Protein AF-H0TLF8-F1 (afdb_monomer_lite)

Foldseek 3Di:
DWDPWKAFAAPNAFTQQAQVNLVVLLLLLCLADVQQLGCVNPDPDDGDGRDHDPVSLNSLLSNCVRHPVVPNRSMDGTPDPSVVVSVVRSVLSVVLVVLVVVVVVVVVVVVVVVVVVVVVVVVPDDDDDDDDDDDDDFDDDDDDDDPPPPDDFFCLQVDFLAQTPQNAWGKHQAAADDADPVGDQFRIWRAHPRNQFIKTWHFQQQPVVRDGATFIAGDHDCCPRQPGHHSHGDDPLSVVLSVVSNCCNPVVSSVVVSLVSVLVVCLVVDPNNVLSVLLQVLLQVQLSVQLNVLLVVQLNVQCVRDGRSRSNSRSVVRSVVRSNVRSVVRSVVSNVVVVVVVPDDDDPDPPDPDD

Sequence (355 aa):
MGIVSSVGRRHGRNSQNRVSDQRTVQELLNKIPARLGGAEGALNERMIEGICSDKLYLAILTFQKKTLPQVADGHVDPGSRTFTEMERLANMHDLVVGAAKAVSDAMAEADRRQAVIDHAVDQMEGNVPGSNPWDVDGSDAPLSGIVPYMAGPGVASVARIPIPGTNGLALELSPRGWVPPTGSTSTIFIQDVTGKKHLRLDYGYNTKSKTIDYHWNRGGAAKNVWGIQDHTTVGRGGKILYRAGKYLRWGGRVLLVVGVALDIWSIVQSSKPLRRTTQVVFGWAGAWAGCEGGGAVVGGIGTFIEPGGGTAVGGFVGCIGGGIGGYLFGSKVGGVVYDWAEDTFFTPLPAADQP

Radius of gyration: 28.32 Å; chains: 1; bounding box: 70×45×88 Å

pLDDT: mean 71.21, std 19.5, range [28.55, 98.31]

Secondary structure (DSSP, 8-state):
---SS-EEEETTEE----HHHHHHHHHHHHHS-GGGT--TT------BTTB--HHHHHHHHHHHHHH-GGG-SSEE-TT-HHHHHHHHHHHHHHHHHHHHHHHHHHHHHHHHHHHHHHHHHHTT------------------------TTS-S-GGGT--EEPTTSSS-EEESS--S---TT-----EEEE-TTSSEEEEEEEEE-TTTSSEEEEEEEEET-TTTSSPPTTEEP-HHHHHHHHHHHHHHHHHHHHHHHHHHHHHHHHHT-SSHHHHHHHHHHHHHHHHHHHHHHHHHHHHHHHTTSTTHHHHHHHHHHHHHHHHHHHHHHHHHHHHHHHHHHHS--PPPPPPPP-

Structure (mmCIF, N/CA/C/O backbone):
data_AF-H0TLF8-F1
#
_entry.id   AF-H0TLF8-F1
#
loop_
_atom_site.group_PDB
_atom_site.id
_atom_site.type_symbol
_atom_site.label_atom_id
_atom_site.label_alt_id
_atom_site.label_comp_id
_atom_site.label_asym_id
_atom_site.label_entity_id
_atom_site.label_seq_id
_atom_site.pdbx_PDB_ins_code
_atom_site.Cartn_x
_atom_site.Cartn_y
_atom_site.Cartn_z
_atom_site.occupancy
_atom_site.B_iso_or_equiv
_atom_site.auth_seq_id
_atom_site.auth_comp_id
_atom_site.auth_asym_id
_atom_site.auth_atom_id
_atom_site.pdbx_PDB_model_num
ATOM 1 N N . MET A 1 1 ? 19.020 13.506 -10.199 1.00 69.06 1 MET A N 1
ATOM 2 C CA . MET A 1 1 ? 20.492 13.716 -10.239 1.00 69.06 1 MET A CA 1
ATOM 3 C C . MET A 1 1 ? 20.853 13.585 -11.701 1.00 69.06 1 MET A C 1
ATOM 5 O O . MET A 1 1 ? 20.560 12.533 -12.236 1.00 69.06 1 MET A O 1
ATOM 9 N N . GLY A 1 2 ? 21.380 14.609 -12.372 1.00 90.56 2 GLY A N 1
ATOM 10 C CA . GLY A 1 2 ? 21.591 14.537 -13.825 1.00 90.56 2 GLY A CA 1
ATOM 11 C C . GLY A 1 2 ? 22.949 13.948 -14.208 1.00 90.56 2 GLY A C 1
ATOM 12 O O . GLY A 1 2 ? 23.943 14.255 -13.553 1.00 90.56 2 GLY A O 1
ATOM 13 N N . ILE A 1 3 ? 22.993 13.175 -15.296 1.00 96.81 3 ILE A N 1
ATOM 14 C CA . ILE A 1 3 ? 24.238 12.922 -16.037 1.00 96.81 3 ILE A CA 1
ATOM 15 C C . ILE A 1 3 ? 24.575 14.125 -16.925 1.00 96.81 3 ILE A C 1
ATOM 17 O O . ILE A 1 3 ? 23.670 14.759 -17.469 1.00 96.81 3 ILE A O 1
ATOM 21 N N . VAL A 1 4 ? 25.863 14.445 -17.079 1.00 97.44 4 VAL A N 1
ATOM 22 C CA . VAL A 1 4 ? 26.324 15.582 -17.909 1.00 97.44 4 VAL A CA 1
ATOM 23 C C . VAL A 1 4 ? 26.908 15.161 -19.259 1.00 97.44 4 VAL A C 1
ATOM 25 O O . VAL A 1 4 ? 27.082 15.993 -20.147 1.00 97.44 4 VAL A O 1
ATOM 28 N N . SER A 1 5 ? 27.216 13.879 -19.428 1.00 97.25 5 SER A N 1
ATOM 29 C CA . SER A 1 5 ? 27.689 13.266 -20.667 1.00 97.25 5 SER A CA 1
ATOM 30 C C . SER A 1 5 ? 27.031 11.902 -20.882 1.00 97.25 5 SER A C 1
ATOM 32 O O . SER A 1 5 ? 26.379 11.368 -19.983 1.00 97.25 5 SER A O 1
ATOM 34 N N . SER A 1 6 ? 27.165 11.351 -22.088 1.00 97.69 6 SER A N 1
ATOM 35 C CA . SER A 1 6 ? 26.478 10.111 -22.448 1.00 97.69 6 SER A CA 1
ATOM 36 C C . SER A 1 6 ? 27.190 8.859 -21.917 1.00 97.69 6 SER A C 1
ATOM 38 O O . SER A 1 6 ? 28.426 8.769 -21.890 1.00 97.69 6 SER A O 1
ATOM 40 N N . VAL A 1 7 ? 26.387 7.878 -21.506 1.00 98.12 7 VAL A N 1
ATOM 41 C CA . VAL A 1 7 ? 26.820 6.627 -20.868 1.00 98.12 7 VAL A CA 1
ATOM 42 C C . VAL A 1 7 ? 26.437 5.433 -21.737 1.00 98.12 7 VAL A C 1
ATOM 44 O O . VAL A 1 7 ? 25.361 5.408 -22.327 1.00 98.12 7 VAL A O 1
ATOM 47 N N . GLY A 1 8 ? 27.300 4.420 -21.796 1.00 97.69 8 GLY A N 1
ATOM 48 C CA . GLY A 1 8 ? 27.062 3.186 -22.541 1.00 97.69 8 GLY A CA 1
ATOM 49 C C . GLY A 1 8 ? 27.968 3.042 -23.760 1.00 97.69 8 GLY A C 1
ATOM 50 O O . GLY A 1 8 ? 29.119 3.500 -23.777 1.00 97.69 8 GLY A O 1
ATOM 51 N N . ARG A 1 9 ? 27.451 2.369 -24.790 1.00 98.06 9 ARG A N 1
ATOM 52 C CA . ARG A 1 9 ? 28.136 2.186 -26.074 1.00 98.06 9 ARG A CA 1
ATOM 53 C C . ARG A 1 9 ? 27.142 2.340 -27.211 1.00 98.06 9 ARG A C 1
ATOM 55 O O . ARG A 1 9 ? 26.035 1.828 -27.125 1.00 98.06 9 ARG A O 1
ATOM 62 N N . ARG A 1 10 ? 27.558 2.978 -28.303 1.00 93.31 10 ARG A N 1
ATOM 63 C CA . ARG A 1 10 ? 26.732 3.164 -29.501 1.00 93.31 10 ARG A CA 1
ATOM 64 C C . ARG A 1 10 ? 27.472 2.608 -30.713 1.00 93.31 10 ARG A C 1
ATOM 66 O O . ARG A 1 10 ? 28.633 2.945 -30.938 1.00 93.31 10 ARG A O 1
ATOM 73 N N . HIS A 1 11 ? 26.834 1.701 -31.455 1.00 92.44 11 HIS A N 1
ATOM 74 C CA . HIS A 1 11 ? 27.445 0.970 -32.582 1.00 92.44 11 HIS A CA 1
ATOM 75 C C . HIS A 1 11 ? 28.814 0.335 -32.241 1.00 92.44 11 HIS A C 1
ATOM 77 O O . HIS A 1 11 ? 29.769 0.420 -33.011 1.00 92.44 11 HIS A O 1
ATOM 83 N N . GLY A 1 12 ? 28.931 -0.258 -31.046 1.00 90.56 12 GLY A N 1
ATOM 84 C CA . GLY A 1 12 ? 30.159 -0.906 -30.566 1.00 90.56 12 GLY A CA 1
ATOM 85 C C .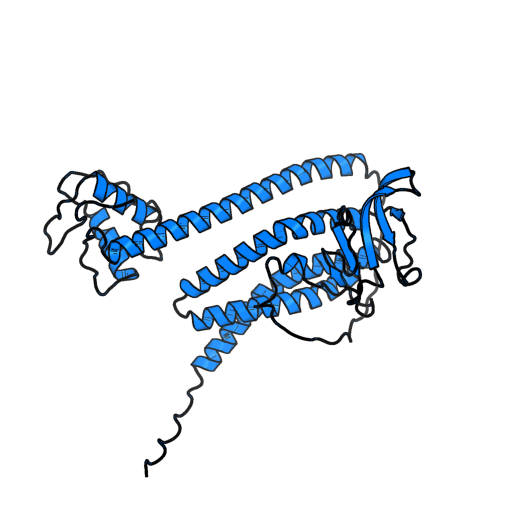 GLY A 1 12 ? 31.272 0.039 -30.089 1.00 90.56 12 GLY A C 1
ATOM 86 O O . GLY A 1 12 ? 32.298 -0.441 -29.615 1.00 90.56 12 GLY A O 1
ATOM 87 N N . ARG A 1 13 ? 31.090 1.364 -30.160 1.00 95.81 13 ARG A N 1
ATOM 88 C CA . ARG A 1 13 ? 32.051 2.356 -29.648 1.00 95.81 13 ARG A CA 1
ATOM 89 C C . ARG A 1 13 ? 31.627 2.854 -28.269 1.00 95.81 13 ARG A C 1
ATOM 91 O O . ARG A 1 13 ? 30.444 3.103 -28.046 1.00 95.81 13 ARG A O 1
ATOM 98 N N . ASN A 1 14 ? 32.584 3.021 -27.355 1.00 96.69 14 ASN A N 1
ATOM 99 C CA . ASN A 1 14 ? 32.325 3.654 -26.061 1.00 96.69 14 ASN A CA 1
ATOM 100 C C . ASN A 1 14 ? 31.899 5.120 -26.247 1.00 96.69 14 ASN A C 1
ATOM 102 O O . ASN A 1 14 ? 32.481 5.856 -27.043 1.00 96.69 14 ASN A O 1
ATOM 106 N N . SER A 1 15 ? 30.887 5.522 -25.483 1.00 96.25 15 SER A N 1
ATOM 107 C CA . SER A 1 15 ? 30.478 6.913 -25.252 1.00 96.25 15 SER A CA 1
ATOM 108 C C . SER A 1 15 ? 31.471 7.662 -24.345 1.00 96.25 15 SER A C 1
ATOM 110 O O . SER A 1 15 ? 32.482 7.079 -23.949 1.00 96.25 15 SER A O 1
ATOM 112 N N . GLN A 1 16 ? 31.212 8.933 -23.984 1.00 97.69 16 GLN A N 1
ATOM 113 C CA . GLN A 1 16 ? 32.145 9.685 -23.121 1.00 97.69 16 GLN A CA 1
ATOM 114 C C . GLN A 1 16 ? 32.358 9.013 -21.760 1.00 97.69 16 GLN A C 1
ATOM 116 O O . GLN A 1 16 ? 33.473 9.052 -21.252 1.00 97.69 16 GLN A O 1
ATOM 121 N N . ASN A 1 17 ? 31.328 8.359 -21.202 1.00 97.69 17 ASN A N 1
ATOM 122 C CA . ASN A 1 17 ? 31.464 7.454 -20.058 1.00 97.69 17 ASN A CA 1
ATOM 123 C C . ASN A 1 17 ? 32.244 8.063 -18.876 1.00 97.69 17 ASN A C 1
ATOM 125 O O . ASN A 1 17 ? 33.134 7.422 -18.309 1.00 97.69 17 ASN A O 1
ATOM 129 N N . ARG A 1 18 ? 31.896 9.293 -18.481 1.00 98.06 18 ARG A N 1
ATOM 130 C CA . ARG A 1 18 ? 32.442 9.902 -17.261 1.00 98.06 18 ARG A CA 1
ATOM 131 C C . ARG A 1 18 ? 32.119 9.041 -16.047 1.00 98.06 18 ARG A C 1
ATOM 133 O O . ARG A 1 18 ? 30.982 8.593 -15.900 1.00 98.06 18 ARG A O 1
ATOM 140 N N . VAL A 1 19 ? 33.079 8.842 -15.145 1.00 98.19 19 VAL A N 1
ATOM 141 C CA . VAL A 1 19 ? 32.909 7.996 -13.946 1.00 98.19 19 VAL A CA 1
ATOM 142 C C . VAL A 1 19 ? 31.713 8.429 -13.084 1.00 98.19 19 VAL A C 1
ATOM 144 O O . VAL A 1 19 ? 31.021 7.570 -12.535 1.00 98.19 19 VAL A O 1
ATOM 147 N N . SER A 1 20 ? 31.436 9.735 -12.986 1.00 97.50 20 SER A N 1
ATOM 148 C CA . SER A 1 20 ? 30.254 10.265 -12.288 1.00 97.50 20 SER A CA 1
ATOM 149 C C . SER A 1 20 ? 28.947 9.837 -12.951 1.00 97.50 20 SER A C 1
ATOM 151 O O . SER A 1 20 ? 28.039 9.366 -12.272 1.00 97.50 20 SER A O 1
ATOM 153 N N . ASP A 1 21 ? 28.877 9.947 -14.277 1.00 98.19 21 ASP A N 1
ATOM 154 C CA . ASP A 1 21 ? 27.661 9.692 -15.043 1.00 98.19 21 ASP A CA 1
ATOM 155 C C . ASP A 1 21 ? 27.365 8.187 -15.105 1.00 98.19 21 ASP A C 1
ATOM 157 O O . ASP A 1 21 ? 26.232 7.758 -14.879 1.00 98.19 21 ASP A O 1
ATOM 161 N N . GLN A 1 22 ? 28.405 7.366 -15.311 1.00 98.31 22 GLN A N 1
ATOM 162 C CA . GLN A 1 22 ? 28.303 5.906 -15.229 1.00 98.31 22 GLN A CA 1
ATOM 163 C C . GLN A 1 22 ? 27.783 5.453 -13.859 1.00 98.31 22 GLN A C 1
ATOM 165 O O . GLN A 1 22 ? 26.926 4.572 -13.785 1.00 98.31 22 GLN A O 1
ATOM 170 N N . ARG A 1 23 ? 28.269 6.070 -12.769 1.00 97.69 23 ARG A N 1
ATOM 171 C CA . ARG A 1 23 ? 27.793 5.786 -11.410 1.00 97.69 23 ARG A CA 1
ATOM 172 C C . ARG A 1 23 ? 26.316 6.136 -11.248 1.00 97.69 23 ARG A C 1
ATOM 174 O O . ARG A 1 23 ? 25.572 5.290 -10.766 1.00 97.69 23 ARG A O 1
ATOM 181 N N . THR A 1 24 ? 25.876 7.311 -11.701 1.00 97.69 24 THR A N 1
ATOM 182 C CA . THR A 1 24 ? 24.457 7.706 -11.646 1.00 97.69 24 THR A CA 1
ATOM 183 C C . THR A 1 24 ? 23.560 6.718 -12.398 1.00 97.69 24 THR A C 1
ATOM 185 O O . THR A 1 24 ? 22.540 6.293 -11.859 1.00 97.69 24 THR A O 1
ATOM 188 N N . VAL A 1 25 ? 23.947 6.280 -13.602 1.00 97.88 25 VAL A N 1
ATOM 189 C CA . VAL A 1 25 ? 23.178 5.276 -14.364 1.00 97.88 25 VAL A CA 1
ATOM 190 C C . VAL A 1 25 ? 23.174 3.911 -13.662 1.00 97.88 25 VAL A C 1
ATOM 192 O O . VAL A 1 25 ? 22.123 3.277 -13.590 1.00 97.88 25 VAL A O 1
ATOM 195 N N . GLN A 1 26 ? 24.300 3.472 -13.086 1.00 98.06 26 GLN A N 1
ATOM 196 C CA . GLN A 1 26 ? 24.356 2.232 -12.301 1.00 98.06 26 GLN A CA 1
ATOM 197 C C . GLN A 1 26 ? 23.463 2.293 -11.052 1.00 98.06 26 GLN A C 1
ATOM 199 O O . GLN A 1 26 ? 22.757 1.331 -10.762 1.00 98.06 26 GLN A O 1
ATOM 204 N N . GLU A 1 27 ? 23.473 3.406 -10.318 1.00 96.94 27 GLU A N 1
ATOM 205 C CA . GLU A 1 27 ? 22.645 3.606 -9.123 1.00 96.94 27 GLU A CA 1
ATOM 206 C C . GLU A 1 27 ? 21.149 3.602 -9.462 1.00 96.94 27 GLU A C 1
ATOM 208 O O . GLU A 1 27 ? 20.372 2.933 -8.779 1.00 96.94 27 GLU A O 1
ATOM 213 N N . LEU A 1 28 ? 20.745 4.274 -10.547 1.00 97.19 28 LEU A N 1
ATOM 214 C CA . LEU A 1 28 ? 19.367 4.230 -11.046 1.00 97.19 28 LEU A CA 1
ATOM 215 C C . LEU A 1 28 ? 18.961 2.807 -11.451 1.00 97.19 28 LEU A C 1
ATOM 217 O O . LEU A 1 28 ? 17.933 2.316 -10.991 1.00 97.19 28 LEU A O 1
ATOM 221 N N . LEU A 1 29 ? 19.780 2.112 -12.248 1.00 97.62 29 LEU A N 1
ATOM 222 C CA . LEU A 1 29 ? 19.515 0.727 -12.651 1.00 97.62 29 LEU A CA 1
ATOM 223 C C . LEU A 1 29 ? 19.417 -0.217 -11.447 1.00 97.62 29 LEU A C 1
ATOM 225 O O . LEU A 1 29 ? 18.522 -1.058 -11.417 1.00 97.62 29 LEU A O 1
ATOM 229 N N . ASN A 1 30 ? 20.277 -0.066 -10.439 1.00 97.38 30 ASN A N 1
ATOM 230 C CA . ASN A 1 30 ? 20.245 -0.887 -9.228 1.00 97.38 30 ASN A CA 1
ATOM 231 C C . ASN A 1 30 ? 18.986 -0.670 -8.375 1.00 97.38 30 ASN A C 1
ATOM 233 O O . ASN A 1 30 ? 18.561 -1.611 -7.710 1.00 97.38 30 ASN A O 1
ATOM 237 N N . LYS A 1 31 ? 18.370 0.519 -8.406 1.00 94.00 31 LYS A N 1
ATOM 238 C CA . LYS A 1 31 ? 17.071 0.779 -7.757 1.00 94.00 31 LYS A CA 1
ATOM 239 C C . LYS A 1 31 ? 15.883 0.183 -8.514 1.00 94.00 31 LYS A C 1
ATOM 241 O O . LYS A 1 31 ? 14.811 0.025 -7.943 1.00 94.00 31 LYS A O 1
ATOM 246 N N . ILE A 1 32 ? 16.033 -0.113 -9.803 1.00 91.06 32 ILE A N 1
ATOM 247 C CA . ILE A 1 32 ? 14.938 -0.621 -10.632 1.00 91.06 32 ILE A CA 1
ATOM 248 C C . ILE A 1 32 ? 14.908 -2.160 -10.528 1.00 91.06 32 ILE A C 1
ATOM 250 O O . ILE A 1 32 ? 15.937 -2.802 -10.754 1.00 91.06 32 ILE A O 1
ATOM 254 N N . PRO A 1 33 ? 13.748 -2.781 -10.226 1.00 87.44 33 PRO A N 1
ATOM 255 C CA . PRO A 1 33 ? 13.620 -4.238 -10.190 1.00 87.44 33 PRO A CA 1
ATOM 256 C C . PRO A 1 33 ? 13.941 -4.903 -11.535 1.00 87.44 33 PRO A C 1
ATOM 258 O O . PRO A 1 33 ? 13.570 -4.390 -12.598 1.00 87.44 33 PRO A O 1
ATOM 261 N N . ALA A 1 34 ? 14.522 -6.102 -11.504 1.00 91.88 34 ALA A N 1
ATOM 262 C CA . ALA A 1 34 ? 14.931 -6.853 -12.692 1.00 91.88 34 ALA A CA 1
ATOM 263 C C . ALA A 1 34 ? 13.753 -7.150 -13.639 1.00 91.88 34 ALA A C 1
ATOM 265 O O . ALA A 1 34 ? 13.890 -7.116 -14.863 1.00 91.88 34 ALA A O 1
ATOM 266 N N . ARG A 1 35 ? 12.541 -7.333 -13.093 1.00 83.31 35 ARG A N 1
ATOM 267 C CA . ARG A 1 35 ? 11.305 -7.508 -13.885 1.00 83.31 35 ARG A CA 1
ATOM 268 C C . ARG A 1 35 ? 10.934 -6.299 -14.760 1.00 83.31 35 ARG A C 1
ATOM 270 O O . ARG A 1 35 ? 10.203 -6.471 -15.735 1.00 83.31 35 ARG A O 1
ATOM 277 N N . LEU A 1 36 ? 11.440 -5.106 -14.434 1.00 86.06 36 LEU A N 1
ATOM 278 C CA . LEU A 1 36 ? 11.311 -3.871 -15.221 1.00 86.06 36 LEU A CA 1
ATOM 279 C C . LEU A 1 36 ? 12.576 -3.575 -16.052 1.00 86.06 36 LEU A C 1
ATOM 281 O O . LEU A 1 36 ? 12.715 -2.486 -16.596 1.00 86.06 36 LEU A O 1
ATOM 285 N N . GLY A 1 37 ? 13.495 -4.540 -16.160 1.00 93.44 37 GLY A N 1
ATOM 286 C CA . GLY A 1 37 ? 14.751 -4.414 -16.899 1.00 93.44 37 GLY A CA 1
ATOM 287 C C . GLY A 1 37 ? 15.863 -3.692 -16.136 1.00 93.44 37 GLY A C 1
ATOM 288 O O . GLY A 1 37 ? 16.904 -3.414 -16.722 1.00 93.44 37 GLY A O 1
ATOM 289 N N . GLY A 1 38 ? 15.659 -3.385 -14.851 1.00 95.88 38 GLY A N 1
ATOM 290 C CA . GLY A 1 38 ? 16.719 -2.888 -13.977 1.00 95.88 38 GLY A CA 1
ATOM 291 C C . GLY A 1 38 ? 17.682 -3.983 -13.515 1.00 95.88 38 GLY A C 1
ATOM 292 O O . GLY A 1 38 ? 17.650 -5.114 -14.001 1.00 95.88 38 GLY A O 1
ATOM 293 N N . ALA A 1 39 ? 18.541 -3.634 -12.563 1.00 96.88 39 ALA A N 1
ATOM 294 C CA . ALA A 1 39 ? 19.596 -4.497 -12.043 1.00 96.88 39 ALA A CA 1
ATOM 295 C C . ALA A 1 39 ? 19.382 -4.959 -10.593 1.00 96.88 39 ALA A C 1
ATOM 297 O O . ALA A 1 39 ? 20.087 -5.866 -10.165 1.00 96.88 39 ALA A O 1
ATOM 298 N N . GLU A 1 40 ? 18.444 -4.367 -9.842 1.00 92.50 40 GLU A N 1
ATOM 299 C CA . GLU A 1 40 ? 18.053 -4.829 -8.494 1.00 92.50 40 GLU A CA 1
ATOM 300 C C . GLU A 1 40 ? 19.255 -5.059 -7.542 1.00 92.50 40 GLU A C 1
ATOM 302 O O . GLU A 1 40 ? 19.375 -6.076 -6.865 1.00 92.50 40 GLU A O 1
ATOM 307 N N . GLY A 1 41 ? 20.200 -4.111 -7.540 1.00 95.62 41 GLY A N 1
ATOM 308 C CA . GLY A 1 41 ? 21.435 -4.146 -6.746 1.00 95.62 41 GLY A CA 1
ATOM 309 C C . GLY A 1 41 ? 22.593 -4.978 -7.320 1.00 95.62 41 GLY A C 1
ATOM 310 O O . GLY A 1 41 ? 23.688 -4.937 -6.761 1.00 95.62 41 GLY A O 1
ATOM 311 N N . ALA A 1 42 ? 22.402 -5.707 -8.424 1.00 96.75 42 ALA A N 1
ATOM 312 C CA . ALA A 1 42 ? 23.398 -6.646 -8.950 1.00 96.75 42 ALA A CA 1
ATOM 313 C C . ALA A 1 42 ? 24.604 -5.998 -9.667 1.00 96.75 42 ALA A C 1
ATOM 315 O O . ALA A 1 42 ? 25.602 -6.682 -9.904 1.00 96.75 42 ALA A O 1
ATOM 316 N N . LEU A 1 43 ? 24.550 -4.709 -10.032 1.00 97.31 43 LEU A N 1
ATOM 317 C CA . LEU A 1 43 ? 25.688 -4.017 -10.648 1.00 97.31 43 LEU A CA 1
ATOM 318 C C . LEU A 1 43 ? 26.621 -3.434 -9.581 1.00 97.31 43 LEU A C 1
ATOM 320 O O . LEU A 1 43 ? 26.269 -2.490 -8.874 1.00 97.31 43 LEU A O 1
ATOM 324 N N . ASN A 1 44 ? 27.844 -3.952 -9.521 1.00 97.00 44 ASN A N 1
ATOM 325 C CA . ASN A 1 44 ? 28.900 -3.524 -8.602 1.00 97.00 44 ASN A CA 1
ATOM 326 C C . ASN A 1 44 ? 30.230 -3.239 -9.327 1.00 97.00 44 ASN A C 1
ATOM 328 O O . ASN A 1 44 ? 31.308 -3.386 -8.753 1.00 97.00 44 ASN A O 1
ATOM 332 N N . GLU A 1 45 ? 30.160 -2.853 -10.602 1.00 93.69 45 GLU A N 1
ATOM 333 C CA . GLU A 1 45 ? 31.331 -2.765 -11.471 1.00 93.69 45 GLU A CA 1
ATOM 334 C C . GLU A 1 45 ? 32.239 -1.570 -11.159 1.00 93.69 45 GLU A C 1
ATOM 336 O O . GLU A 1 45 ? 31.797 -0.485 -10.765 1.00 93.69 45 GLU A O 1
ATOM 341 N N . ARG A 1 46 ? 33.543 -1.761 -11.393 1.00 96.56 46 ARG A N 1
ATOM 342 C CA . ARG A 1 46 ? 34.529 -0.684 -11.300 1.00 96.56 46 ARG A CA 1
ATOM 343 C C . ARG A 1 46 ? 34.406 0.227 -12.520 1.00 96.56 46 ARG A C 1
ATOM 345 O O . ARG A 1 46 ? 34.770 -0.163 -13.626 1.00 96.56 46 ARG A O 1
ATOM 352 N N . MET A 1 47 ? 33.970 1.463 -12.294 1.00 97.88 47 MET A N 1
ATOM 353 C CA . MET A 1 47 ? 33.922 2.491 -13.337 1.00 97.88 47 MET A CA 1
ATOM 354 C C . MET A 1 47 ? 35.327 2.910 -13.778 1.00 97.88 47 MET A C 1
ATOM 356 O O . MET A 1 47 ? 36.213 3.119 -12.944 1.00 97.88 47 MET A O 1
ATOM 360 N N . ILE A 1 48 ? 35.507 3.068 -15.090 1.00 97.62 48 ILE A N 1
ATOM 361 C CA . ILE A 1 48 ? 36.737 3.550 -15.726 1.00 97.62 48 ILE A CA 1
ATOM 362 C C . ILE A 1 48 ? 36.350 4.674 -16.691 1.00 97.62 48 ILE A C 1
ATOM 364 O O . ILE A 1 48 ? 35.434 4.514 -17.494 1.00 97.62 48 ILE A O 1
ATOM 368 N N . GLU A 1 49 ? 37.032 5.815 -16.606 1.00 97.94 49 GLU A N 1
ATOM 369 C CA . GLU A 1 49 ? 36.767 6.981 -17.457 1.00 97.94 49 GLU A CA 1
ATOM 370 C C . GLU A 1 49 ? 36.883 6.610 -18.947 1.00 97.94 49 GLU A C 1
ATOM 372 O O . GLU A 1 49 ? 37.851 5.968 -19.358 1.00 97.94 49 GLU A O 1
ATOM 377 N N . GLY A 1 50 ? 35.886 6.976 -19.759 1.00 97.50 50 GLY A N 1
ATOM 378 C CA . GLY A 1 50 ? 35.868 6.678 -21.198 1.00 97.50 50 GLY A CA 1
ATOM 379 C C . GLY A 1 50 ? 35.519 5.230 -21.577 1.00 97.50 50 GLY A C 1
ATOM 380 O O . GLY A 1 50 ? 35.405 4.930 -22.766 1.00 97.50 50 GLY A O 1
ATOM 381 N N . ILE A 1 51 ? 35.313 4.326 -20.612 1.00 97.81 51 ILE A N 1
ATOM 382 C CA . ILE A 1 51 ? 35.030 2.904 -20.863 1.00 97.81 51 ILE A CA 1
ATOM 383 C C . ILE A 1 51 ? 33.779 2.478 -20.090 1.00 97.81 51 ILE A C 1
ATOM 385 O O . ILE A 1 51 ? 33.780 2.461 -18.862 1.00 97.81 51 ILE A O 1
ATOM 389 N N . CYS A 1 52 ? 32.728 2.068 -20.807 1.00 98.00 52 CYS A N 1
ATOM 390 C CA . CYS A 1 52 ? 31.584 1.391 -20.197 1.00 98.00 52 CYS A CA 1
ATOM 391 C C . CYS A 1 52 ? 31.901 -0.101 -20.019 1.00 98.00 52 CYS A C 1
ATOM 393 O O . CYS A 1 52 ? 32.365 -0.741 -20.970 1.00 98.00 52 CYS A O 1
ATOM 395 N N . SER A 1 53 ? 31.639 -0.675 -18.841 1.00 97.88 53 SER A N 1
ATOM 396 C CA . SER A 1 53 ? 31.788 -2.121 -18.611 1.00 97.88 53 SER A CA 1
ATOM 397 C C . SER A 1 53 ? 30.725 -2.928 -19.373 1.00 97.88 53 SER A C 1
ATOM 399 O O . SER A 1 53 ? 29.621 -2.441 -19.625 1.00 97.88 53 SER A O 1
ATOM 401 N N . ASP A 1 54 ? 31.030 -4.182 -19.730 1.00 97.81 54 ASP A N 1
ATOM 402 C CA . ASP A 1 54 ? 30.086 -5.033 -20.474 1.00 97.81 54 ASP A CA 1
ATOM 403 C C . ASP A 1 54 ? 28.772 -5.243 -19.712 1.00 97.81 54 ASP A C 1
ATOM 405 O O . ASP A 1 54 ? 27.698 -5.188 -20.306 1.00 97.81 54 ASP A O 1
ATOM 409 N N . LYS A 1 55 ? 28.838 -5.422 -18.388 1.00 97.88 55 LYS A N 1
ATOM 410 C CA . LYS A 1 55 ? 27.651 -5.577 -17.535 1.00 97.88 55 LYS A CA 1
ATOM 411 C C . LYS A 1 55 ? 26.800 -4.308 -17.473 1.00 97.88 55 LYS A C 1
ATOM 413 O O . LYS A 1 55 ? 25.582 -4.421 -17.575 1.00 97.88 55 LYS A O 1
ATOM 418 N N . LEU A 1 56 ? 27.402 -3.119 -17.346 1.00 97.94 56 LEU A N 1
ATOM 419 C CA . LEU A 1 56 ? 26.642 -1.862 -17.348 1.00 97.94 56 LEU A CA 1
ATOM 420 C C . LEU A 1 56 ? 25.968 -1.639 -18.710 1.00 97.94 56 LEU A C 1
ATOM 422 O O . LEU A 1 56 ? 24.778 -1.339 -18.764 1.00 97.94 56 LEU A O 1
ATOM 426 N N . TYR A 1 57 ? 26.689 -1.881 -19.808 1.00 98.31 57 TYR A N 1
ATOM 427 C CA . TYR A 1 57 ? 26.144 -1.831 -21.168 1.00 98.31 57 TYR A CA 1
ATOM 428 C C . TYR A 1 57 ? 24.982 -2.819 -21.379 1.00 98.31 57 TYR A C 1
ATOM 430 O O . TYR A 1 57 ? 23.924 -2.442 -21.888 1.00 98.31 57 TYR A O 1
ATOM 438 N N . LEU A 1 58 ? 25.138 -4.076 -20.949 1.00 97.62 58 LEU A N 1
ATOM 439 C CA . LEU A 1 58 ? 24.084 -5.090 -21.043 1.00 97.62 58 LEU A CA 1
ATOM 440 C C . LEU A 1 58 ? 22.874 -4.7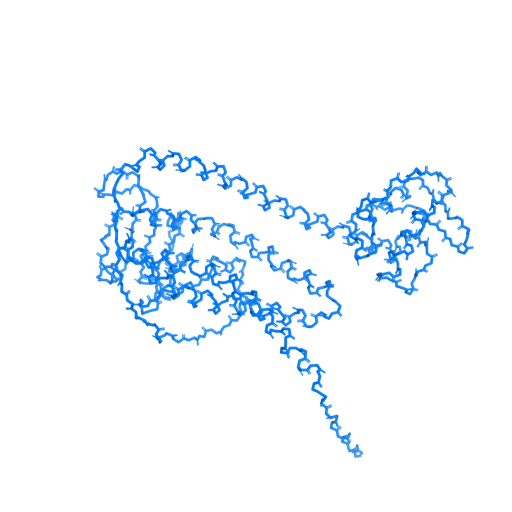61 -20.159 1.00 97.62 58 LEU A C 1
ATOM 442 O O . LEU A 1 58 ? 21.746 -5.033 -20.570 1.00 97.62 58 LEU A O 1
ATOM 446 N N . ALA A 1 59 ? 23.071 -4.144 -18.992 1.00 98.06 59 ALA A N 1
ATOM 447 C CA . ALA A 1 59 ? 21.974 -3.688 -18.143 1.00 98.06 59 ALA A CA 1
ATOM 448 C C . ALA A 1 59 ? 21.205 -2.515 -18.776 1.00 98.06 59 ALA A C 1
ATOM 450 O O . ALA A 1 59 ? 19.977 -2.552 -18.806 1.00 98.06 59 ALA A O 1
ATOM 451 N N . ILE A 1 60 ? 21.898 -1.536 -19.375 1.00 98.31 60 ILE A N 1
ATOM 452 C CA . ILE A 1 60 ? 21.267 -0.453 -20.154 1.00 98.31 60 ILE A CA 1
ATOM 453 C C . ILE A 1 60 ? 20.434 -1.034 -21.307 1.00 98.31 60 ILE A C 1
ATOM 455 O O . ILE A 1 60 ? 19.259 -0.694 -21.445 1.00 98.31 60 ILE A O 1
ATOM 459 N N . LEU A 1 61 ? 20.999 -1.959 -22.093 1.00 97.81 61 LEU A N 1
ATOM 460 C CA . LEU A 1 61 ? 20.270 -2.645 -23.168 1.00 97.81 61 LEU A CA 1
ATOM 461 C C . LEU A 1 61 ? 19.060 -3.431 -22.652 1.00 97.81 61 LEU A C 1
ATOM 463 O O . LEU A 1 61 ? 18.008 -3.421 -23.287 1.00 97.81 61 LEU A O 1
ATOM 467 N N . THR A 1 62 ? 19.205 -4.139 -21.531 1.00 97.81 62 THR A N 1
ATOM 468 C CA . THR A 1 62 ? 18.123 -4.935 -20.932 1.00 97.81 62 THR A CA 1
ATOM 469 C C . THR A 1 62 ? 16.983 -4.034 -20.472 1.00 97.81 62 THR A C 1
ATOM 471 O O . THR A 1 62 ? 15.825 -4.315 -20.785 1.00 97.81 62 THR A O 1
ATOM 474 N N . PHE A 1 63 ? 17.311 -2.911 -19.830 1.00 98.12 63 PHE A N 1
ATOM 475 C CA . PHE A 1 63 ? 16.357 -1.874 -19.465 1.00 98.12 63 PHE A CA 1
ATOM 476 C C . PHE A 1 63 ? 15.619 -1.334 -20.689 1.00 98.12 63 PHE A C 1
ATOM 478 O O . PHE A 1 63 ? 14.398 -1.461 -20.768 1.00 98.12 63 PHE A O 1
ATOM 485 N N . GLN A 1 64 ? 16.344 -0.804 -21.680 1.00 97.81 64 GLN A N 1
ATOM 486 C CA . GLN A 1 64 ? 15.732 -0.219 -22.874 1.00 97.81 64 GLN A CA 1
ATOM 487 C C . GLN A 1 64 ? 14.861 -1.230 -23.627 1.00 97.81 64 GLN A C 1
ATOM 489 O O . GLN A 1 64 ? 13.732 -0.910 -23.975 1.00 97.81 64 GLN A O 1
ATOM 494 N N . LYS A 1 65 ? 15.318 -2.474 -23.834 1.00 97.38 65 LYS A N 1
ATOM 495 C CA . LYS A 1 65 ? 14.503 -3.520 -24.484 1.00 97.38 65 LYS A CA 1
ATOM 496 C C . LYS A 1 65 ? 13.209 -3.821 -23.725 1.00 97.38 65 LYS A C 1
ATOM 498 O O . LYS A 1 65 ? 12.237 -4.243 -24.345 1.00 97.38 65 LYS A O 1
ATOM 503 N N . LYS A 1 66 ? 13.196 -3.634 -22.401 1.00 96.31 66 LYS A N 1
ATOM 504 C CA . LYS A 1 66 ? 12.048 -3.923 -21.538 1.00 96.31 66 LYS A CA 1
ATOM 505 C C . LYS A 1 66 ? 11.062 -2.758 -21.424 1.00 96.31 66 LYS A C 1
ATOM 507 O O . LYS A 1 66 ? 9.864 -3.018 -21.353 1.00 96.31 66 LYS A O 1
ATOM 512 N N . THR A 1 67 ? 11.543 -1.514 -21.394 1.00 94.38 67 THR A N 1
ATOM 513 C CA . THR A 1 67 ? 10.725 -0.311 -21.137 1.00 94.38 67 THR A CA 1
ATOM 514 C C . THR A 1 67 ? 10.518 0.573 -22.367 1.00 94.38 67 THR A C 1
ATOM 516 O O . THR A 1 67 ? 9.480 1.218 -22.497 1.00 94.38 67 THR A O 1
ATOM 519 N N . LEU A 1 68 ? 11.492 0.618 -23.277 1.00 96.31 68 LEU A N 1
ATOM 520 C CA . LEU A 1 68 ? 11.580 1.558 -24.397 1.00 96.31 68 LEU A CA 1
ATOM 521 C C . LEU A 1 68 ? 12.197 0.887 -25.650 1.00 96.31 68 LEU A C 1
ATOM 523 O O . LEU A 1 68 ? 13.206 1.374 -26.171 1.00 96.31 68 LEU A O 1
ATOM 527 N N . PRO A 1 69 ? 11.635 -0.233 -26.154 1.00 95.50 69 PRO A N 1
ATOM 528 C CA . PRO A 1 69 ? 12.270 -1.067 -27.182 1.00 95.50 69 PRO A CA 1
ATOM 529 C C . PRO A 1 69 ? 12.622 -0.310 -28.472 1.00 95.50 69 PRO A C 1
ATOM 531 O O . PRO A 1 69 ? 13.600 -0.644 -29.135 1.00 95.50 69 PRO A O 1
ATOM 534 N N . GLN A 1 70 ? 11.880 0.753 -28.795 1.00 95.81 70 GLN A N 1
ATOM 535 C CA . GLN A 1 70 ? 12.115 1.632 -29.944 1.00 95.81 70 GLN A CA 1
ATOM 536 C C . GLN A 1 70 ? 13.411 2.469 -29.878 1.00 95.81 70 GLN A C 1
ATOM 538 O O . GLN A 1 70 ? 13.780 3.083 -30.875 1.00 95.81 70 GLN A O 1
ATOM 543 N N . VAL A 1 71 ? 14.089 2.528 -28.725 1.00 94.88 71 VAL A N 1
ATOM 544 C CA . VAL A 1 71 ? 15.386 3.213 -28.530 1.00 94.88 71 VAL A CA 1
ATOM 545 C C . VAL A 1 71 ? 16.418 2.299 -27.853 1.00 94.88 71 VAL A C 1
ATOM 547 O O . VAL A 1 71 ? 17.291 2.769 -27.136 1.00 94.88 71 VAL A O 1
ATOM 550 N N . ALA A 1 72 ? 16.317 0.980 -28.045 1.00 96.94 72 ALA A N 1
ATOM 551 C CA . ALA A 1 72 ? 17.224 0.005 -27.439 1.00 96.94 72 ALA A CA 1
ATOM 552 C C . ALA A 1 72 ? 18.572 -0.115 -28.176 1.00 96.94 72 ALA A C 1
ATOM 554 O O . ALA A 1 72 ? 18.815 -1.078 -28.904 1.00 96.94 72 ALA A O 1
ATOM 555 N N . ASP A 1 73 ? 19.450 0.865 -27.965 1.00 96.94 73 ASP A N 1
ATOM 556 C CA . ASP A 1 73 ? 20.768 0.991 -28.603 1.00 96.94 73 ASP A CA 1
ATOM 557 C C . ASP A 1 73 ? 21.973 0.775 -27.662 1.00 96.94 73 ASP A C 1
ATOM 559 O O . ASP A 1 73 ? 23.104 0.664 -28.136 1.00 96.94 73 ASP A O 1
ATOM 563 N N . GLY A 1 74 ? 21.736 0.661 -26.351 1.00 97.25 74 GLY A N 1
ATOM 564 C CA . GLY A 1 74 ? 22.750 0.468 -25.312 1.00 97.25 74 GLY A CA 1
ATOM 565 C C . GLY A 1 74 ? 23.406 1.760 -24.825 1.00 97.25 74 GLY A C 1
ATOM 566 O O . GLY A 1 74 ? 24.514 1.727 -24.279 1.00 97.25 74 GLY A O 1
ATOM 567 N N . HIS A 1 75 ? 22.728 2.890 -25.027 1.00 97.31 75 HIS A N 1
ATOM 568 C CA . HIS A 1 75 ? 23.249 4.231 -24.813 1.00 97.31 75 HIS A CA 1
ATOM 569 C C . HIS A 1 75 ? 22.246 5.136 -24.073 1.00 97.31 75 HIS A C 1
ATOM 571 O O . HIS A 1 75 ? 21.032 5.067 -24.267 1.00 97.31 75 HIS A O 1
ATOM 577 N N . VAL A 1 76 ? 22.755 5.994 -23.189 1.00 98.00 76 VAL A N 1
ATOM 578 C CA . VAL A 1 76 ? 21.957 6.902 -22.356 1.00 98.00 76 VAL A CA 1
ATOM 579 C C . VAL A 1 76 ? 22.512 8.316 -22.479 1.00 98.00 76 VAL A C 1
ATOM 581 O O . VAL A 1 76 ? 23.568 8.623 -21.926 1.00 98.00 76 VAL A O 1
ATOM 584 N N . ASP A 1 77 ? 21.788 9.180 -23.189 1.00 98.06 77 ASP A N 1
ATOM 585 C CA . ASP A 1 77 ? 22.098 10.609 -23.292 1.00 98.06 77 ASP A CA 1
ATOM 586 C C . ASP A 1 77 ? 21.479 11.417 -22.130 1.00 98.06 77 ASP A C 1
ATOM 588 O O . ASP A 1 77 ? 20.387 11.069 -21.651 1.00 98.06 77 ASP A O 1
ATOM 592 N N . PRO A 1 78 ? 22.109 12.532 -21.705 1.00 97.94 78 PRO A N 1
ATOM 593 C CA . PRO A 1 78 ? 21.503 13.513 -20.804 1.00 97.94 78 PRO A CA 1
ATOM 594 C C . PRO A 1 78 ? 20.126 13.980 -21.292 1.00 97.94 78 PRO A C 1
ATOM 596 O O . PRO A 1 78 ? 19.963 14.364 -22.448 1.00 97.94 78 PRO A O 1
ATOM 599 N N . GLY A 1 79 ? 19.118 13.938 -20.416 1.00 95.50 79 GLY A N 1
ATOM 600 C CA . GLY A 1 79 ? 17.742 14.338 -20.752 1.00 95.50 79 GLY A CA 1
ATOM 601 C C . GLY A 1 79 ? 17.021 13.430 -21.763 1.00 95.50 79 GLY A C 1
ATOM 602 O O . GLY A 1 79 ? 15.929 13.769 -22.214 1.00 95.50 79 GLY A O 1
ATOM 603 N N . SER A 1 80 ? 17.600 12.283 -22.133 1.00 96.88 80 SER A N 1
ATOM 604 C CA . SER A 1 80 ? 16.951 11.325 -23.033 1.00 96.88 80 SER A CA 1
ATOM 605 C C . SER A 1 80 ? 15.741 10.645 -22.395 1.00 96.88 80 SER A C 1
ATOM 607 O O . SER A 1 80 ? 15.673 10.465 -21.179 1.00 96.88 80 SER A O 1
ATOM 609 N N . ARG A 1 81 ? 14.827 10.143 -23.240 1.00 96.44 81 ARG A N 1
ATOM 610 C CA . ARG A 1 81 ? 13.698 9.296 -22.806 1.00 96.44 81 ARG A CA 1
ATOM 611 C C . ARG A 1 81 ? 14.157 8.122 -21.934 1.00 96.44 81 ARG A C 1
ATOM 613 O O . ARG A 1 81 ? 13.484 7.800 -20.962 1.00 96.44 81 ARG A O 1
ATOM 620 N N . THR A 1 82 ? 15.304 7.522 -22.265 1.00 97.81 82 THR A N 1
ATOM 621 C CA . THR A 1 82 ? 15.931 6.448 -21.484 1.00 97.81 82 THR A CA 1
ATOM 622 C C . THR A 1 82 ? 16.271 6.910 -20.071 1.00 97.81 82 THR A C 1
ATOM 624 O O . THR A 1 82 ? 15.877 6.257 -19.109 1.00 97.81 82 THR A O 1
ATOM 627 N N . PHE A 1 83 ? 16.952 8.052 -19.935 1.00 97.69 83 PHE A N 1
ATOM 628 C CA . PHE A 1 83 ? 17.352 8.587 -18.634 1.00 97.69 83 PHE A CA 1
ATOM 629 C C . PHE A 1 83 ? 16.147 9.013 -17.782 1.00 97.69 83 PHE A C 1
ATOM 631 O O . PHE A 1 83 ? 16.043 8.623 -16.621 1.00 97.69 83 PHE A O 1
ATOM 638 N N . THR A 1 84 ? 15.194 9.743 -18.370 1.00 96.31 84 THR A N 1
ATOM 639 C CA . THR A 1 84 ? 13.971 10.180 -17.676 1.00 96.31 84 THR A CA 1
ATOM 640 C C . THR A 1 84 ? 13.141 8.998 -17.170 1.00 96.31 84 THR A C 1
ATOM 642 O O . THR A 1 84 ? 12.616 9.053 -16.059 1.00 96.31 84 THR A O 1
ATOM 645 N N . GLU A 1 85 ? 13.040 7.910 -17.939 1.00 96.19 85 GLU A N 1
ATOM 646 C CA . GLU A 1 85 ? 12.309 6.713 -17.511 1.00 96.19 85 GLU A CA 1
ATOM 647 C C . GLU A 1 85 ? 13.050 5.944 -16.402 1.00 96.19 85 GLU A C 1
ATOM 649 O O . GLU A 1 85 ? 12.407 5.433 -15.483 1.00 96.19 85 GLU A O 1
ATOM 654 N N . MET A 1 86 ? 14.392 5.923 -16.419 1.00 97.56 86 MET A N 1
ATOM 655 C CA . MET A 1 86 ? 15.188 5.405 -15.298 1.00 97.56 86 MET A CA 1
ATOM 656 C C . MET A 1 86 ? 14.954 6.219 -14.016 1.00 97.56 86 MET A C 1
ATOM 658 O O . MET A 1 86 ? 14.652 5.633 -12.977 1.00 97.56 86 MET A O 1
ATOM 662 N N . GLU A 1 87 ? 15.031 7.555 -14.075 1.00 96.12 87 GLU A N 1
ATOM 663 C CA . GLU A 1 87 ? 14.735 8.420 -12.920 1.00 96.12 87 GLU A CA 1
ATOM 664 C C . GLU A 1 87 ? 13.301 8.207 -12.410 1.00 96.12 87 GLU A C 1
ATOM 666 O O . GLU A 1 87 ? 13.092 8.053 -11.205 1.00 96.12 87 GLU A O 1
ATOM 671 N N . ARG A 1 88 ? 12.309 8.131 -13.308 1.00 91.88 88 ARG A N 1
ATOM 672 C CA . ARG A 1 88 ? 10.901 7.904 -12.946 1.00 91.88 88 ARG A CA 1
ATOM 673 C C . ARG A 1 88 ? 10.707 6.589 -12.188 1.00 91.88 88 ARG A C 1
ATOM 675 O O . ARG A 1 88 ? 10.042 6.575 -11.152 1.00 91.88 88 ARG A O 1
ATOM 682 N N . LEU A 1 89 ? 11.275 5.492 -12.691 1.00 86.19 89 LEU A N 1
ATOM 683 C CA . LEU A 1 89 ? 11.129 4.166 -12.087 1.00 86.19 89 LEU A CA 1
ATOM 684 C C . LEU A 1 89 ? 11.921 4.025 -10.780 1.00 86.19 89 LEU A C 1
ATOM 686 O O . LEU A 1 89 ? 11.396 3.454 -9.824 1.00 86.19 89 LEU A O 1
ATOM 690 N N . ALA A 1 90 ? 13.128 4.591 -10.699 1.00 89.12 90 ALA A N 1
ATOM 691 C CA . ALA A 1 90 ? 13.932 4.599 -9.477 1.00 89.12 90 ALA A CA 1
ATOM 692 C C . ALA A 1 90 ? 13.279 5.433 -8.357 1.00 89.12 90 ALA A C 1
ATOM 694 O O . ALA A 1 90 ? 13.173 4.965 -7.225 1.00 89.12 90 ALA A O 1
ATOM 695 N N . ASN A 1 91 ? 12.759 6.626 -8.670 1.00 82.75 91 ASN A N 1
ATOM 696 C CA . ASN A 1 91 ? 12.041 7.459 -7.698 1.00 82.75 91 ASN A CA 1
ATOM 697 C C . ASN A 1 91 ? 10.754 6.776 -7.202 1.00 82.75 91 ASN A C 1
ATOM 699 O O . ASN A 1 91 ? 10.417 6.854 -6.022 1.00 82.75 91 ASN A O 1
ATOM 703 N N . MET A 1 92 ? 10.039 6.072 -8.087 1.00 67.81 92 MET A N 1
ATOM 704 C CA . MET A 1 92 ? 8.849 5.303 -7.715 1.00 67.81 92 MET A CA 1
ATOM 705 C C . MET A 1 92 ? 9.192 4.120 -6.794 1.00 67.81 92 MET A C 1
ATOM 707 O O . MET A 1 92 ? 8.439 3.840 -5.863 1.00 67.81 92 MET A O 1
ATOM 711 N N . HIS A 1 93 ? 10.335 3.458 -7.005 1.00 72.69 93 HIS A N 1
ATOM 712 C CA . HIS A 1 93 ? 10.839 2.428 -6.095 1.00 72.69 93 HIS A CA 1
ATOM 713 C C . HIS A 1 93 ? 11.157 3.001 -4.705 1.00 72.69 93 HIS A C 1
ATOM 715 O O . HIS A 1 93 ? 10.680 2.463 -3.706 1.00 72.69 93 HIS A O 1
ATOM 721 N N . ASP A 1 94 ? 11.885 4.120 -4.630 1.00 73.75 94 ASP A N 1
ATOM 722 C CA . ASP A 1 94 ? 12.232 4.763 -3.355 1.00 73.75 94 ASP A CA 1
ATOM 723 C C . ASP A 1 94 ? 10.982 5.186 -2.557 1.00 73.75 94 ASP A C 1
ATOM 725 O O . ASP A 1 94 ? 10.935 4.998 -1.339 1.00 73.75 94 ASP A O 1
ATOM 729 N N . LEU A 1 95 ? 9.935 5.681 -3.232 1.00 61.78 95 LEU A N 1
ATOM 730 C CA . LEU A 1 95 ? 8.640 5.988 -2.608 1.00 61.78 95 LEU A CA 1
ATOM 731 C C . LEU A 1 95 ? 7.960 4.739 -2.023 1.00 61.78 95 LEU A C 1
ATOM 733 O O . LEU A 1 95 ? 7.477 4.778 -0.890 1.00 61.78 95 LEU A O 1
ATOM 737 N N . VAL A 1 96 ? 7.934 3.628 -2.768 1.00 54.78 96 VAL A N 1
ATOM 738 C CA . VAL A 1 96 ? 7.325 2.364 -2.314 1.00 54.78 96 VAL A CA 1
ATOM 739 C C . VAL A 1 96 ? 8.106 1.763 -1.142 1.00 54.78 96 VAL A C 1
ATOM 741 O O . VAL A 1 96 ? 7.496 1.364 -0.150 1.00 54.78 96 VAL A O 1
ATOM 744 N N . VAL A 1 97 ? 9.441 1.744 -1.204 1.00 65.44 97 VAL A N 1
ATOM 745 C CA . VAL A 1 97 ? 10.293 1.243 -0.110 1.00 65.44 97 VAL A CA 1
ATOM 746 C C . VAL A 1 97 ? 10.185 2.131 1.130 1.00 65.44 97 VAL A C 1
ATOM 748 O O . VAL A 1 97 ? 10.062 1.610 2.239 1.00 65.44 97 VAL A O 1
ATOM 751 N N . GLY A 1 98 ? 10.157 3.457 0.965 1.00 59.66 98 GLY A N 1
ATOM 752 C CA . GLY A 1 98 ? 9.941 4.400 2.065 1.00 59.66 98 GLY A CA 1
ATOM 753 C C . GLY A 1 98 ? 8.592 4.195 2.760 1.00 59.66 98 GLY A C 1
ATOM 754 O O . GLY A 1 98 ? 8.535 4.124 3.988 1.00 59.66 98 GLY A O 1
ATOM 755 N N . ALA A 1 99 ? 7.516 4.017 1.986 1.00 47.59 99 ALA A N 1
ATOM 756 C CA . ALA A 1 99 ? 6.189 3.716 2.520 1.00 47.59 99 ALA A CA 1
ATOM 757 C C . ALA A 1 99 ? 6.143 2.353 3.237 1.00 47.59 99 ALA A C 1
ATOM 759 O O . ALA A 1 99 ? 5.643 2.268 4.359 1.00 47.59 99 ALA A O 1
ATOM 760 N N . ALA A 1 100 ? 6.709 1.301 2.636 1.00 49.09 100 ALA A N 1
ATOM 761 C CA . ALA A 1 100 ? 6.772 -0.032 3.236 1.00 49.09 100 ALA A CA 1
ATOM 762 C C . ALA A 1 100 ? 7.572 -0.034 4.550 1.00 49.09 100 ALA A C 1
ATOM 764 O O . ALA A 1 100 ? 7.138 -0.631 5.538 1.00 49.09 100 ALA A O 1
ATOM 765 N N . LYS A 1 101 ? 8.700 0.690 4.601 1.00 62.69 101 LYS A N 1
ATOM 766 C CA . LYS A 1 101 ? 9.478 0.873 5.830 1.00 62.69 101 LYS A CA 1
ATOM 767 C C . LYS A 1 101 ? 8.674 1.606 6.905 1.00 62.69 101 LYS A C 1
ATOM 769 O O . LYS A 1 101 ? 8.630 1.126 8.031 1.00 62.69 101 LYS A O 1
ATOM 774 N N . ALA A 1 102 ? 8.003 2.708 6.567 1.00 52.69 102 ALA A N 1
ATOM 775 C CA . ALA A 1 102 ? 7.186 3.452 7.526 1.00 52.69 102 ALA A CA 1
ATOM 776 C C . ALA A 1 102 ? 6.042 2.601 8.116 1.00 52.69 102 ALA A C 1
ATOM 778 O O . ALA A 1 102 ? 5.753 2.705 9.307 1.00 52.69 102 ALA A O 1
ATOM 779 N N . VAL A 1 103 ? 5.427 1.724 7.311 1.00 47.56 103 VAL A N 1
ATOM 780 C CA . VAL A 1 103 ? 4.426 0.753 7.789 1.00 47.56 103 VAL A CA 1
ATOM 781 C C . VAL A 1 103 ? 5.063 -0.287 8.718 1.00 47.56 103 VAL A C 1
ATOM 783 O O . VAL A 1 103 ? 4.539 -0.514 9.805 1.00 47.56 103 VAL A O 1
ATOM 786 N N . SER A 1 104 ? 6.206 -0.869 8.342 1.00 55.91 104 SER A N 1
ATOM 787 C CA . SER A 1 104 ? 6.927 -1.850 9.170 1.00 55.91 104 SER A CA 1
ATOM 788 C C . SER A 1 104 ? 7.369 -1.270 10.522 1.00 55.91 104 SER A C 1
ATOM 790 O O . SER A 1 104 ? 7.125 -1.868 11.570 1.00 55.91 104 SER A O 1
ATOM 792 N N . ASP A 1 105 ? 7.931 -0.057 10.523 1.00 65.38 105 ASP A N 1
ATOM 793 C CA . ASP A 1 105 ? 8.355 0.639 11.741 1.00 65.38 105 ASP A CA 1
ATOM 794 C C . ASP A 1 105 ? 7.150 0.954 12.657 1.00 65.38 105 ASP A C 1
ATOM 796 O O . ASP A 1 105 ? 7.250 0.835 13.881 1.00 65.38 105 ASP A O 1
ATOM 800 N N . ALA A 1 106 ? 5.992 1.303 12.075 1.00 52.00 106 ALA A N 1
ATOM 801 C CA . ALA A 1 106 ? 4.746 1.532 12.808 1.00 52.00 106 ALA A CA 1
ATOM 802 C C . ALA A 1 106 ? 4.133 0.239 13.379 1.00 52.00 106 ALA A C 1
ATOM 804 O O . ALA A 1 106 ? 3.598 0.266 14.488 1.00 52.00 106 ALA A O 1
ATOM 805 N N . MET A 1 107 ? 4.231 -0.887 12.663 1.00 54.22 107 MET A N 1
ATOM 806 C CA . MET A 1 107 ? 3.815 -2.205 13.163 1.00 54.22 107 MET A CA 1
ATOM 807 C C . MET A 1 107 ? 4.700 -2.652 14.330 1.00 54.22 107 MET A C 1
ATOM 809 O O . MET A 1 107 ? 4.182 -2.948 15.401 1.00 54.22 107 MET A O 1
ATOM 813 N N . ALA A 1 108 ? 6.026 -2.568 14.188 1.00 64.94 108 ALA A N 1
ATOM 814 C CA . ALA A 1 108 ? 6.957 -2.913 15.263 1.00 64.94 108 ALA A CA 1
ATOM 815 C C . ALA A 1 108 ? 6.772 -2.037 16.522 1.00 64.94 108 ALA A C 1
ATOM 817 O O . ALA A 1 108 ? 7.005 -2.489 17.643 1.00 64.94 108 ALA A O 1
ATOM 818 N N . GLU A 1 109 ? 6.349 -0.778 16.365 1.00 65.25 109 GLU A N 1
ATOM 819 C CA . GLU A 1 109 ? 5.968 0.086 17.490 1.00 65.25 109 GLU A CA 1
ATOM 820 C C . GLU A 1 109 ? 4.622 -0.304 18.120 1.00 65.25 109 GLU A C 1
ATOM 822 O O . GLU A 1 109 ? 4.469 -0.204 19.340 1.00 65.25 109 GLU A O 1
ATOM 827 N N . ALA A 1 110 ? 3.657 -0.778 17.328 1.00 51.25 110 ALA A N 1
ATOM 828 C CA . ALA A 1 110 ? 2.411 -1.333 17.849 1.00 51.25 110 ALA A CA 1
ATOM 829 C C . ALA A 1 110 ? 2.671 -2.617 18.657 1.00 51.25 110 ALA A C 1
ATOM 831 O O . ALA A 1 110 ? 2.168 -2.725 19.774 1.00 51.25 110 ALA A O 1
ATOM 832 N N . ASP A 1 111 ? 3.524 -3.519 18.164 1.00 56.97 111 ASP A N 1
ATOM 833 C CA . ASP A 1 111 ? 3.884 -4.776 18.836 1.00 56.97 111 ASP A CA 1
ATOM 834 C C . ASP A 1 111 ? 4.610 -4.530 20.168 1.00 56.97 111 ASP A C 1
ATOM 836 O O . ASP A 1 111 ? 4.262 -5.122 21.192 1.00 56.97 111 ASP A O 1
ATOM 840 N N . ARG A 1 112 ? 5.559 -3.579 20.211 1.00 69.56 112 ARG A N 1
ATOM 841 C CA . ARG A 1 112 ? 6.205 -3.156 21.471 1.00 69.56 112 ARG A CA 1
ATOM 842 C C . ARG A 1 112 ? 5.189 -2.660 22.501 1.00 69.56 112 ARG A C 1
ATOM 844 O O . ARG A 1 112 ? 5.300 -2.978 23.684 1.00 69.56 112 ARG A O 1
ATOM 851 N N . ARG A 1 113 ? 4.184 -1.893 22.066 1.00 57.12 113 ARG A N 1
ATOM 852 C CA . ARG A 1 113 ? 3.104 -1.410 22.944 1.00 57.12 113 ARG A CA 1
ATOM 853 C C . ARG A 1 113 ? 2.150 -2.527 23.349 1.00 57.12 113 ARG A C 1
ATOM 855 O O . ARG A 1 113 ? 1.649 -2.490 24.469 1.00 57.12 113 ARG A O 1
ATOM 862 N N . GLN A 1 114 ? 1.924 -3.507 22.478 1.00 52.56 114 GLN A N 1
ATOM 863 C CA . GLN A 1 114 ? 1.117 -4.686 22.764 1.00 52.56 114 GLN A CA 1
ATOM 864 C C . GLN A 1 114 ? 1.774 -5.552 23.850 1.00 52.56 114 GLN A C 1
ATOM 866 O O . GLN A 1 114 ? 1.108 -5.880 24.823 1.00 52.56 114 GLN A O 1
ATOM 871 N N . ALA A 1 115 ? 3.090 -5.778 23.801 1.00 55.34 115 ALA A N 1
ATOM 872 C CA . ALA A 1 115 ? 3.813 -6.502 24.855 1.00 55.34 115 ALA A CA 1
ATOM 873 C C . ALA A 1 115 ? 3.731 -5.816 26.239 1.00 55.34 115 ALA A C 1
ATOM 875 O O . ALA A 1 115 ? 3.513 -6.478 27.253 1.00 55.34 115 ALA A O 1
ATOM 876 N N . VAL A 1 116 ? 3.840 -4.480 26.295 1.00 59.72 116 VAL A N 1
ATOM 877 C CA . VAL A 1 116 ? 3.634 -3.701 27.539 1.00 59.72 116 VAL A CA 1
ATOM 878 C C . VAL A 1 116 ? 2.189 -3.820 28.041 1.00 59.72 116 VAL A C 1
ATOM 880 O O . VAL A 1 116 ? 1.938 -3.875 29.244 1.00 59.72 116 VAL A O 1
ATOM 883 N N . ILE A 1 117 ? 1.232 -3.860 27.114 1.00 45.53 117 ILE A N 1
ATOM 884 C CA . ILE A 1 117 ? -0.192 -4.034 27.394 1.00 45.53 117 ILE A CA 1
ATOM 885 C C . ILE A 1 117 ? -0.493 -5.428 27.950 1.00 45.53 117 ILE A C 1
ATOM 887 O O . ILE A 1 117 ? -1.246 -5.517 28.916 1.00 45.53 117 ILE A O 1
ATOM 891 N N . ASP A 1 118 ? 0.069 -6.480 27.361 1.00 48.84 118 ASP A N 1
ATOM 892 C CA . ASP A 1 118 ? -0.199 -7.862 27.754 1.00 48.84 118 ASP A CA 1
ATOM 893 C C . ASP A 1 118 ? 0.447 -8.170 29.103 1.00 48.84 118 ASP A C 1
ATOM 895 O O . ASP A 1 118 ? -0.227 -8.695 29.980 1.00 48.84 118 ASP A O 1
ATOM 899 N N . HIS A 1 119 ? 1.662 -7.670 29.363 1.00 51.88 119 HIS A N 1
ATOM 900 C CA . HIS A 1 119 ? 2.253 -7.721 30.703 1.00 51.88 119 HIS A CA 1
ATOM 901 C C . HIS A 1 119 ? 1.366 -7.054 31.772 1.00 51.88 119 HIS A C 1
ATOM 903 O O . HIS A 1 119 ? 1.233 -7.565 32.883 1.00 51.88 119 HIS A O 1
ATOM 909 N N . ALA A 1 120 ? 0.717 -5.931 31.443 1.00 48.69 120 ALA A N 1
ATOM 910 C CA . ALA A 1 120 ? -0.229 -5.283 32.348 1.00 48.69 120 ALA A CA 1
ATOM 911 C C . ALA A 1 120 ? -1.559 -6.053 32.483 1.00 48.69 120 ALA A C 1
ATOM 913 O O . ALA A 1 120 ? -2.205 -5.953 33.521 1.00 48.69 120 ALA A O 1
ATOM 914 N N . VAL A 1 121 ? -1.988 -6.805 31.464 1.00 48.59 121 VAL A N 1
ATOM 915 C CA . VAL A 1 121 ? -3.196 -7.650 31.509 1.00 48.59 121 VAL A CA 1
ATOM 916 C C . VAL A 1 121 ? -2.939 -8.930 32.309 1.00 48.59 121 VAL A C 1
ATOM 918 O O . VAL A 1 121 ? -3.768 -9.273 33.145 1.00 48.59 121 VAL A O 1
ATOM 921 N N . ASP A 1 122 ? -1.776 -9.563 32.160 1.00 52.22 122 ASP A N 1
ATOM 922 C CA . ASP A 1 122 ? -1.361 -10.729 32.953 1.00 52.22 122 ASP A CA 1
ATOM 923 C C . ASP A 1 122 ? -1.236 -10.389 34.449 1.00 52.22 122 ASP A C 1
ATOM 925 O O . ASP A 1 122 ? -1.580 -11.201 35.306 1.00 52.22 122 ASP A O 1
ATOM 929 N N . GLN A 1 123 ? -0.837 -9.155 34.787 1.00 56.97 123 GLN A N 1
ATOM 930 C CA . GLN A 1 123 ? -0.899 -8.639 36.164 1.00 56.97 123 GLN A CA 1
ATOM 931 C C . GLN A 1 123 ? -2.337 -8.457 36.700 1.00 56.97 123 GLN A C 1
ATOM 933 O O . GLN A 1 123 ? -2.512 -8.294 37.907 1.00 56.97 123 GLN A O 1
ATOM 938 N N . MET A 1 124 ? -3.364 -8.463 35.840 1.00 42.59 124 MET A N 1
ATOM 939 C CA . MET A 1 124 ? -4.777 -8.273 36.210 1.00 42.59 124 MET A CA 1
ATOM 940 C C . MET A 1 124 ? -5.635 -9.553 36.119 1.00 42.59 124 MET A C 1
ATOM 942 O O . MET A 1 124 ? -6.643 -9.638 36.818 1.00 42.59 124 MET A O 1
ATOM 946 N N . GLU A 1 125 ? -5.302 -10.529 35.266 1.00 46.56 125 GLU A N 1
ATOM 947 C CA . GLU A 1 125 ? -6.201 -11.638 34.875 1.00 46.56 125 GLU A CA 1
ATOM 948 C C . GLU A 1 125 ? -6.055 -12.949 35.680 1.00 46.56 125 GLU A C 1
ATOM 950 O O . GLU A 1 125 ? -5.928 -14.046 35.133 1.00 46.56 125 GLU A O 1
ATOM 955 N N . GLY A 1 126 ? -6.175 -12.884 37.005 1.00 44.94 126 GLY A N 1
ATOM 956 C CA . GLY A 1 126 ? -6.353 -14.100 37.809 1.00 44.94 126 GLY A CA 1
ATOM 957 C C . GLY A 1 126 ? -7.762 -14.737 37.712 1.00 44.94 126 GLY A C 1
ATOM 958 O O . GLY A 1 126 ? -8.578 -14.434 38.576 1.00 44.94 126 GLY A O 1
ATOM 959 N N . ASN A 1 127 ? -7.987 -15.703 36.787 1.00 40.50 127 ASN A N 1
ATOM 960 C CA . ASN A 1 127 ? -9.112 -16.701 36.713 1.00 40.50 127 ASN A CA 1
ATOM 961 C C . ASN A 1 127 ? -10.559 -16.171 36.398 1.00 40.50 127 ASN A C 1
ATOM 963 O O . ASN A 1 127 ? -10.798 -14.981 36.549 1.00 40.50 127 ASN A O 1
ATOM 967 N N . VAL A 1 128 ? -11.608 -16.908 35.932 1.00 39.09 128 VAL A N 1
ATOM 968 C CA . VAL A 1 128 ? -11.932 -18.329 35.539 1.00 39.09 128 VAL A CA 1
ATOM 969 C C . VAL A 1 128 ? -12.805 -18.323 34.228 1.00 39.09 128 VAL A C 1
ATOM 971 O O . VAL A 1 128 ? -13.537 -17.349 34.049 1.00 39.09 128 VAL A O 1
ATOM 974 N N . PRO A 1 129 ? -12.820 -19.352 33.333 1.00 35.38 129 PRO A N 1
ATOM 975 C CA . PRO A 1 129 ? -13.584 -19.338 32.054 1.00 35.38 129 PRO A CA 1
ATOM 976 C C . PRO A 1 129 ? -14.902 -20.171 31.947 1.00 35.38 129 PRO A C 1
ATOM 978 O O . PRO A 1 129 ? -15.143 -21.091 32.726 1.00 35.38 129 PRO A O 1
ATOM 981 N N . GLY A 1 130 ? -15.697 -19.886 30.891 1.00 31.00 130 GLY A N 1
ATOM 982 C CA . GLY A 1 130 ? -16.869 -20.632 30.347 1.00 31.00 130 GLY A CA 1
ATOM 983 C C . GLY A 1 130 ? -17.709 -19.760 29.367 1.00 31.00 130 GLY A C 1
ATOM 984 O O . GLY A 1 130 ? -17.547 -18.546 29.406 1.00 31.00 130 GLY A O 1
ATOM 985 N N . SER A 1 131 ? -18.611 -20.229 28.479 1.00 30.05 131 SER A N 1
ATOM 986 C CA . SER A 1 131 ? -18.969 -21.591 28.000 1.00 30.05 131 SER A CA 1
ATOM 987 C C . SER A 1 131 ? -19.612 -21.563 26.565 1.00 30.05 131 SER A C 1
ATOM 989 O O . SER A 1 131 ? -19.104 -20.831 25.722 1.00 30.05 131 SER A O 1
ATOM 991 N N . ASN A 1 132 ? -20.674 -22.342 26.258 1.00 33.22 132 ASN A N 1
ATOM 992 C CA . ASN A 1 132 ? -21.164 -22.716 24.897 1.00 33.22 132 ASN A CA 1
ATOM 993 C C . ASN A 1 132 ? -22.707 -22.433 24.655 1.00 33.22 132 ASN A C 1
ATOM 995 O O . ASN A 1 132 ? -23.313 -21.785 25.505 1.00 33.22 132 ASN A O 1
ATOM 999 N N . PRO A 1 133 ? -23.407 -22.915 23.581 1.00 49.59 133 PRO A N 1
ATOM 1000 C CA . PRO A 1 133 ? -23.483 -22.279 22.240 1.00 49.59 133 PRO A CA 1
ATOM 1001 C C . PRO A 1 133 ? -24.890 -22.308 21.548 1.00 49.59 133 PRO A C 1
ATOM 1003 O O . PRO A 1 133 ? -25.493 -23.373 21.488 1.00 49.59 133 PRO A O 1
ATOM 1006 N N . TRP A 1 134 ? -25.392 -21.240 20.902 1.00 32.56 134 TRP A N 1
ATOM 1007 C CA . TRP A 1 134 ? -26.565 -21.358 19.989 1.00 32.56 134 TRP A CA 1
ATOM 1008 C C . TRP A 1 134 ? -26.541 -20.389 18.792 1.00 32.56 134 TRP A C 1
ATOM 1010 O O . TRP A 1 134 ? -25.778 -19.425 18.773 1.00 32.56 134 TRP A O 1
ATOM 1020 N N . ASP A 1 135 ? -27.349 -20.727 17.787 1.00 34.09 135 ASP A N 1
ATOM 1021 C CA . ASP A 1 135 ? -27.253 -20.348 16.368 1.00 34.09 135 ASP A CA 1
ATOM 1022 C C . ASP A 1 135 ? -28.423 -19.430 15.915 1.00 34.09 135 ASP A C 1
ATOM 1024 O O . ASP A 1 135 ? -29.297 -19.107 16.721 1.00 34.09 135 ASP A O 1
ATOM 1028 N N . VAL A 1 136 ? -28.463 -19.116 14.611 1.00 36.44 136 VAL A N 1
ATOM 1029 C CA . VAL A 1 136 ? -29.585 -18.623 13.770 1.00 36.44 136 VAL A CA 1
ATOM 1030 C C . VAL A 1 136 ? -29.476 -17.175 13.253 1.00 36.44 136 VAL A C 1
ATOM 1032 O O . VAL A 1 136 ? -29.796 -16.209 13.939 1.00 36.44 136 VAL A O 1
ATOM 1035 N N . ASP A 1 137 ? -29.092 -17.127 11.971 1.00 34.28 137 ASP A N 1
ATOM 1036 C CA . ASP A 1 137 ? -29.609 -16.346 10.827 1.00 34.28 137 ASP A CA 1
ATOM 1037 C C . ASP A 1 137 ? -29.758 -14.808 10.889 1.00 34.28 137 ASP A C 1
ATOM 1039 O O . ASP A 1 137 ? -30.225 -14.198 11.848 1.00 34.28 137 ASP A O 1
ATOM 1043 N N . GLY A 1 138 ? -29.392 -14.172 9.775 1.00 34.09 138 GLY A N 1
ATOM 1044 C CA . GLY A 1 138 ? -29.411 -12.728 9.582 1.00 34.09 138 GLY A CA 1
ATOM 1045 C C . GLY A 1 138 ? -29.748 -12.350 8.144 1.00 34.09 138 GLY A C 1
ATOM 1046 O O . GLY A 1 138 ? -28.846 -12.118 7.339 1.00 34.09 138 GLY A O 1
ATOM 1047 N N . SER A 1 139 ? -31.041 -12.203 7.854 1.00 43.16 139 SER A N 1
ATOM 1048 C CA . SER A 1 139 ? -31.541 -11.537 6.650 1.00 43.16 139 SER A CA 1
ATOM 1049 C C . SER A 1 139 ? -32.084 -10.134 6.964 1.00 43.16 139 SER A C 1
ATOM 1051 O O . SER A 1 139 ? -32.419 -9.807 8.101 1.00 43.16 139 SER A O 1
ATOM 1053 N N . ASP A 1 140 ? -32.174 -9.310 5.917 1.00 37.03 140 ASP A N 1
ATOM 1054 C CA . ASP A 1 140 ? -32.947 -8.059 5.851 1.00 37.03 140 ASP A CA 1
ATOM 1055 C C . ASP A 1 140 ? -32.397 -6.802 6.561 1.00 37.03 140 ASP A C 1
ATOM 1057 O O . ASP A 1 140 ? -32.978 -6.239 7.491 1.00 37.03 140 ASP A O 1
ATOM 1061 N N . ALA A 1 141 ? -31.342 -6.232 5.968 1.00 30.36 141 ALA A N 1
ATOM 1062 C CA . ALA A 1 141 ? -31.141 -4.779 5.923 1.00 30.36 141 ALA A CA 1
ATOM 1063 C C . ALA A 1 141 ? -30.759 -4.350 4.484 1.00 30.36 141 ALA A C 1
ATOM 1065 O O . ALA A 1 141 ? -29.845 -4.940 3.909 1.00 30.36 141 ALA A O 1
ATOM 1066 N N . PRO A 1 142 ? -31.438 -3.360 3.864 1.00 32.19 142 PRO A N 1
ATOM 1067 C CA . PRO A 1 142 ? -31.288 -3.089 2.434 1.00 32.19 142 PRO A CA 1
ATOM 1068 C C . PRO A 1 142 ? -29.993 -2.347 2.060 1.00 32.19 142 PRO A C 1
ATOM 1070 O O . PRO A 1 142 ? -29.603 -1.357 2.681 1.00 32.19 142 PRO A O 1
ATOM 1073 N N . LEU A 1 143 ? -29.387 -2.810 0.964 1.00 49.06 143 LEU A N 1
ATOM 1074 C CA . LEU A 1 143 ? -28.168 -2.296 0.337 1.00 49.06 143 LEU A CA 1
ATOM 1075 C C . LEU A 1 143 ? -28.436 -1.081 -0.569 1.00 49.06 143 LEU A C 1
ATOM 1077 O O . LEU A 1 143 ? -29.256 -1.145 -1.481 1.00 49.06 143 LEU A O 1
ATOM 1081 N N . SER A 1 144 ? -27.667 -0.006 -0.384 1.00 33.81 144 SER A N 1
ATOM 1082 C CA . SER A 1 144 ? -27.294 0.972 -1.424 1.00 33.81 144 SER A CA 1
ATOM 1083 C C . SER A 1 144 ? -26.180 1.879 -0.870 1.00 33.81 144 SER A C 1
ATOM 1085 O O . SER A 1 144 ? -26.165 2.191 0.316 1.00 33.81 144 SER A O 1
ATOM 1087 N N . GLY A 1 145 ? -25.195 2.342 -1.636 1.00 34.53 145 GLY A N 1
ATOM 1088 C CA . GLY A 1 145 ? -24.989 2.165 -3.070 1.00 34.53 145 GLY A CA 1
ATOM 1089 C C . GLY A 1 145 ? -24.294 3.390 -3.657 1.00 34.53 145 GLY A C 1
ATOM 1090 O O . GLY A 1 145 ? -24.953 4.210 -4.275 1.00 34.53 145 GLY A O 1
ATOM 1091 N N . ILE A 1 146 ? -22.985 3.521 -3.422 1.00 28.55 146 ILE A N 1
ATOM 1092 C CA . ILE A 1 146 ? -22.022 4.364 -4.157 1.00 28.55 146 ILE A CA 1
ATOM 1093 C C . ILE A 1 146 ? -20.630 3.882 -3.732 1.00 28.55 146 ILE A C 1
ATOM 1095 O O . ILE A 1 146 ? -20.305 3.896 -2.545 1.00 28.55 146 ILE A O 1
ATOM 1099 N N . VAL A 1 147 ? -19.798 3.471 -4.692 1.00 34.44 147 VAL A N 1
ATOM 1100 C CA . VAL A 1 147 ? -18.351 3.338 -4.465 1.00 34.44 147 VAL A CA 1
ATOM 1101 C C . VAL A 1 147 ? -17.815 4.761 -4.282 1.00 34.44 147 VAL A C 1
ATOM 1103 O O . VAL A 1 147 ? -17.936 5.547 -5.226 1.00 34.44 147 VAL A O 1
ATOM 1106 N N . PRO A 1 148 ? -17.256 5.154 -3.118 1.00 35.91 148 PRO A N 1
ATOM 1107 C CA . PRO A 1 148 ? -16.923 6.552 -2.864 1.00 35.91 148 PRO A CA 1
ATOM 1108 C C . PRO A 1 148 ? -15.620 6.970 -3.559 1.00 35.91 148 PRO A C 1
ATOM 1110 O O . PRO A 1 148 ? -14.630 7.289 -2.912 1.00 35.91 148 PRO A O 1
ATOM 1113 N N . TYR A 1 149 ? -15.640 7.071 -4.888 1.00 33.31 149 TYR A N 1
ATOM 1114 C CA . TYR A 1 149 ? -14.585 7.751 -5.650 1.00 33.31 149 TYR A CA 1
ATOM 1115 C C . TYR A 1 149 ? -14.589 9.281 -5.410 1.00 33.31 149 TYR A C 1
ATOM 1117 O O . TYR A 1 149 ? -13.724 9.993 -5.909 1.00 33.31 149 TYR A O 1
ATOM 1125 N N . MET A 1 150 ? -15.564 9.795 -4.639 1.00 31.59 150 MET A N 1
ATOM 1126 C CA . MET A 1 150 ? -15.715 11.212 -4.273 1.00 31.59 150 MET A CA 1
ATOM 1127 C C . MET A 1 150 ? -15.922 11.482 -2.766 1.00 31.59 150 MET A C 1
ATOM 1129 O O . MET A 1 150 ? -16.221 12.615 -2.395 1.00 31.59 150 M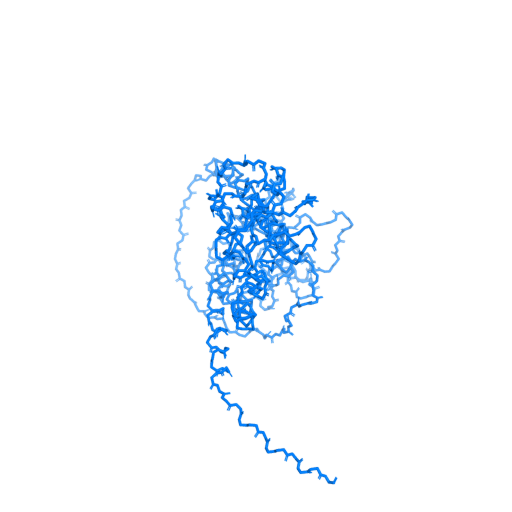ET A O 1
ATOM 1133 N N . ALA A 1 151 ? -15.735 10.499 -1.874 1.00 31.89 151 ALA A N 1
ATOM 1134 C CA . ALA A 1 151 ? -15.598 10.789 -0.439 1.00 31.89 151 ALA A CA 1
ATOM 1135 C C . ALA A 1 151 ? -14.108 10.869 -0.078 1.00 31.89 151 ALA A C 1
ATOM 1137 O O . ALA A 1 151 ? -13.334 9.987 -0.435 1.00 31.89 151 ALA A O 1
ATOM 1138 N N . GLY A 1 152 ? -13.717 11.950 0.604 1.00 31.38 152 GLY A N 1
ATOM 1139 C CA . GLY A 1 152 ? -12.321 12.301 0.872 1.00 31.38 152 GLY A CA 1
ATOM 1140 C C . GLY A 1 152 ? -11.535 11.334 1.782 1.00 31.38 152 GLY A C 1
ATOM 1141 O O . GLY A 1 152 ? -11.997 10.246 2.129 1.00 31.38 152 GLY A O 1
ATOM 1142 N N . PRO A 1 153 ? -10.309 11.718 2.183 1.00 30.06 153 PRO A N 1
ATOM 1143 C CA . PRO A 1 153 ? -9.297 10.793 2.689 1.00 30.06 153 PRO A CA 1
ATOM 1144 C C . PRO A 1 153 ? -9.728 10.025 3.948 1.00 30.06 153 PRO A C 1
ATOM 1146 O O . PRO A 1 153 ? -9.898 10.601 5.024 1.00 30.06 153 PRO A O 1
ATOM 1149 N N . GLY A 1 154 ? -9.790 8.693 3.827 1.00 37.84 154 GLY A N 1
ATOM 1150 C CA . GLY A 1 154 ? -9.884 7.784 4.971 1.00 37.84 154 GLY A CA 1
ATOM 1151 C C . GLY A 1 154 ? -11.146 6.926 5.055 1.00 37.84 154 GLY A C 1
ATOM 1152 O O . GLY A 1 154 ? -11.738 6.870 6.130 1.00 37.84 154 GLY A O 1
ATOM 1153 N N . VAL A 1 155 ? -11.510 6.214 3.983 1.00 45.53 155 VAL A N 1
ATOM 1154 C CA . VAL A 1 155 ? -12.600 5.215 3.912 1.00 45.53 155 VAL A CA 1
ATOM 1155 C C . VAL A 1 155 ? -12.704 4.330 5.165 1.00 45.53 155 VAL A C 1
ATOM 1157 O O . VAL A 1 155 ? -13.793 4.229 5.702 1.00 45.53 155 VAL A O 1
ATOM 1160 N N . ALA A 1 156 ? -11.621 3.789 5.740 1.00 43.03 156 ALA A N 1
ATOM 1161 C CA . ALA A 1 156 ? -11.708 2.991 6.981 1.00 43.03 156 ALA A CA 1
ATOM 1162 C C . ALA A 1 156 ? -12.220 3.771 8.221 1.00 43.03 156 ALA A C 1
ATOM 1164 O O . ALA A 1 156 ? -12.779 3.183 9.140 1.00 43.03 156 ALA A O 1
ATOM 1165 N N . SER A 1 157 ? -12.065 5.100 8.249 1.00 47.72 157 SER A N 1
ATOM 1166 C CA . SER A 1 157 ? -12.610 5.989 9.295 1.00 47.72 157 SER A CA 1
ATOM 1167 C C . SER A 1 157 ? -14.018 6.533 8.996 1.00 47.72 157 SER A C 1
ATOM 1169 O O . SER A 1 157 ? -14.584 7.250 9.825 1.00 47.72 157 SER A O 1
ATOM 1171 N N . VAL A 1 158 ? -14.555 6.197 7.816 1.00 50.81 158 VAL A N 1
ATOM 1172 C CA . VAL A 1 158 ? -15.874 6.594 7.283 1.00 50.81 158 VAL A CA 1
ATOM 1173 C C . VAL A 1 158 ? -16.774 5.366 7.037 1.00 50.81 158 VAL A C 1
ATOM 1175 O O . VAL A 1 158 ? -17.991 5.500 6.941 1.00 50.81 158 VAL A O 1
ATOM 1178 N N . ALA A 1 159 ? -16.191 4.167 6.966 1.00 59.50 159 ALA A N 1
ATOM 1179 C CA . ALA A 1 159 ? -16.882 2.907 6.758 1.00 59.50 159 ALA A CA 1
ATOM 1180 C C . ALA A 1 159 ? -17.882 2.655 7.889 1.00 59.50 159 ALA A C 1
ATOM 1182 O O . ALA A 1 159 ? -17.516 2.579 9.063 1.00 59.50 159 ALA A O 1
ATOM 1183 N N . ARG A 1 160 ? -19.150 2.498 7.502 1.00 71.88 160 ARG A N 1
ATOM 1184 C CA . ARG A 1 160 ? -20.170 1.883 8.343 1.00 71.88 160 ARG A CA 1
ATOM 1185 C C . ARG A 1 160 ? -19.958 0.386 8.308 1.00 71.88 160 ARG A C 1
ATOM 1187 O O . ARG A 1 160 ? -20.230 -0.228 7.287 1.00 71.88 160 ARG A O 1
ATOM 1194 N N . ILE A 1 161 ? -19.518 -0.181 9.421 1.00 72.94 161 ILE A N 1
ATOM 1195 C CA . ILE A 1 161 ? -19.527 -1.628 9.616 1.00 72.94 161 ILE A CA 1
ATOM 1196 C C . ILE A 1 161 ? -20.902 -1.960 10.212 1.00 72.94 161 ILE A C 1
ATOM 1198 O O . ILE A 1 161 ? -21.124 -1.635 11.383 1.00 72.94 161 ILE A O 1
ATOM 1202 N N . PRO A 1 162 ? -21.869 -2.491 9.440 1.00 67.88 162 PRO A N 1
ATOM 1203 C CA . PRO A 1 162 ? -23.201 -2.771 9.967 1.00 67.88 162 PRO A CA 1
ATOM 1204 C C . PRO A 1 162 ? -23.104 -3.785 11.106 1.00 67.88 162 PRO A C 1
ATOM 1206 O O . PRO A 1 162 ? -22.340 -4.745 11.021 1.00 67.88 162 PRO A O 1
ATOM 1209 N N . ILE A 1 163 ? -23.869 -3.575 12.180 1.00 67.56 163 ILE A N 1
ATOM 1210 C CA . ILE A 1 163 ? -23.942 -4.549 13.270 1.00 67.56 163 ILE A CA 1
ATOM 1211 C C . ILE A 1 163 ? -25.179 -5.432 13.042 1.00 67.56 163 ILE A C 1
ATOM 1213 O O . ILE A 1 163 ? -26.300 -4.910 13.039 1.00 67.56 163 ILE A O 1
ATOM 1217 N N . PRO A 1 164 ? -25.012 -6.750 12.848 1.00 56.81 164 PRO A N 1
ATOM 1218 C CA . PRO A 1 164 ? -26.118 -7.675 12.590 1.00 56.81 164 PRO A CA 1
ATOM 1219 C C . PRO A 1 164 ? -27.167 -7.643 13.706 1.00 56.81 164 PRO A C 1
ATOM 1221 O O . PRO A 1 164 ? -26.827 -7.447 14.871 1.00 56.81 164 PRO A O 1
ATOM 1224 N N . GLY A 1 165 ? -28.445 -7.812 13.360 1.00 63.56 165 GLY A N 1
ATOM 1225 C CA . GLY A 1 165 ? -29.545 -7.859 14.337 1.00 63.56 165 GLY A CA 1
ATOM 1226 C C . GLY A 1 165 ? -29.870 -6.536 15.052 1.00 63.56 165 GLY A C 1
ATOM 1227 O O . GLY A 1 165 ? -30.707 -6.517 15.949 1.00 63.56 165 GLY A O 1
ATOM 1228 N N . THR A 1 166 ? -29.246 -5.410 14.677 1.00 64.69 166 THR A N 1
ATOM 1229 C CA . THR A 1 166 ? -29.393 -4.125 15.400 1.00 64.69 166 THR A CA 1
ATOM 1230 C C . THR A 1 166 ? -30.309 -3.086 14.738 1.00 64.69 166 THR A C 1
ATOM 1232 O O . THR A 1 166 ? -30.323 -1.925 15.151 1.00 64.69 166 THR A O 1
ATOM 1235 N N . ASN A 1 167 ? -31.084 -3.460 13.713 1.00 71.50 167 ASN A N 1
ATOM 1236 C CA . ASN A 1 167 ? -31.989 -2.552 12.989 1.00 71.50 167 ASN A CA 1
ATOM 1237 C C . ASN A 1 167 ? -31.294 -1.277 12.448 1.00 71.50 167 ASN A C 1
ATOM 1239 O O . ASN A 1 167 ? -31.780 -0.155 12.617 1.00 71.50 167 ASN A O 1
ATOM 1243 N N . GLY A 1 168 ? -30.137 -1.449 11.794 1.00 69.81 168 GLY A N 1
ATOM 1244 C CA . GLY A 1 168 ? -29.428 -0.385 11.062 1.00 69.81 168 GLY A CA 1
ATOM 1245 C C . GLY A 1 168 ? -28.373 0.401 11.855 1.00 69.81 168 GLY A C 1
ATOM 1246 O O . GLY A 1 168 ? -27.863 1.419 11.359 1.00 69.81 168 GLY A O 1
ATOM 1247 N N . LEU A 1 169 ? -28.020 -0.047 13.065 1.00 78.25 169 LEU A N 1
ATOM 1248 C CA . LEU A 1 169 ? -26.881 0.489 13.812 1.00 78.25 169 LEU A CA 1
ATOM 1249 C C . LEU A 1 169 ? -25.580 -0.045 13.187 1.00 78.25 169 LEU A C 1
ATOM 1251 O O . LEU A 1 169 ? -25.505 -1.178 12.715 1.00 78.25 169 LEU A O 1
ATOM 1255 N N . ALA A 1 170 ? -24.561 0.806 13.127 1.00 81.25 170 ALA A N 1
ATOM 1256 C CA . ALA A 1 170 ? -23.265 0.475 12.546 1.00 81.25 170 ALA A CA 1
ATOM 1257 C C . ALA A 1 170 ? -22.146 0.946 13.470 1.00 81.25 170 ALA A C 1
ATOM 1259 O O . ALA A 1 170 ? -22.278 1.983 14.124 1.00 81.25 170 ALA A O 1
ATOM 1260 N N . LEU A 1 171 ? -21.044 0.204 13.492 1.00 80.62 171 LEU A N 1
ATOM 1261 C CA . LEU A 1 171 ? -19.797 0.663 14.074 1.00 80.62 171 LEU A CA 1
ATOM 1262 C C . LEU A 1 171 ? -19.122 1.634 13.099 1.00 80.62 171 LEU A C 1
ATOM 1264 O O . LEU A 1 171 ? -18.902 1.324 11.929 1.00 80.62 171 LEU A O 1
ATOM 1268 N N . GLU A 1 172 ? -18.795 2.814 13.612 1.00 82.31 172 GLU A N 1
ATOM 1269 C CA . GLU A 1 172 ? -18.075 3.888 12.940 1.00 82.31 172 GLU A CA 1
ATOM 1270 C C . GLU A 1 172 ? -16.942 4.397 13.855 1.00 82.31 172 GLU A C 1
ATOM 1272 O O . GLU A 1 172 ? -17.019 4.327 15.085 1.00 82.31 172 GLU A O 1
ATOM 1277 N N . LEU A 1 173 ? -15.873 4.941 13.266 1.00 82.62 173 LEU A N 1
ATOM 1278 C CA . LEU A 1 173 ? -14.717 5.488 14.004 1.00 82.62 173 LEU A CA 1
ATOM 1279 C C . LEU A 1 173 ? -14.794 7.014 14.209 1.00 82.62 173 LEU A C 1
ATOM 1281 O O . LEU A 1 173 ? -13.854 7.634 14.710 1.00 82.62 173 LEU A O 1
ATOM 1285 N N . SER A 1 174 ? -15.917 7.621 13.821 1.00 81.50 174 SER A N 1
ATOM 1286 C CA . SER A 1 174 ? -16.192 9.058 13.903 1.00 81.50 174 SER A CA 1
ATOM 1287 C C . SER A 1 174 ? -17.620 9.285 14.426 1.00 81.50 174 SER A C 1
ATOM 1289 O O . SER A 1 174 ? -18.505 8.507 14.078 1.00 81.50 174 SER A O 1
ATOM 1291 N N . PRO A 1 175 ? -17.891 10.325 15.234 1.00 81.69 175 PRO A N 1
ATOM 1292 C CA . PRO A 1 175 ? -19.250 10.648 15.680 1.00 81.69 175 PRO A CA 1
ATOM 1293 C C . PRO A 1 175 ? -20.124 11.152 14.525 1.00 81.69 175 PRO A C 1
ATOM 1295 O O . PRO A 1 175 ? -19.644 11.887 13.661 1.00 81.69 175 PRO A O 1
ATOM 1298 N N . ARG A 1 176 ? -21.427 10.850 14.564 1.00 78.75 176 ARG A N 1
ATOM 1299 C CA . ARG A 1 176 ? -22.445 11.542 13.756 1.00 78.75 176 ARG A CA 1
ATOM 1300 C C . ARG A 1 176 ? -23.180 12.598 14.575 1.00 78.75 176 ARG A C 1
ATOM 1302 O O . ARG A 1 176 ? -23.490 12.389 15.745 1.00 78.75 176 ARG A O 1
ATOM 1309 N N . GLY A 1 177 ? -23.516 13.711 13.927 1.00 75.31 177 GLY A N 1
ATOM 1310 C CA . GLY A 1 177 ? -24.193 14.844 14.556 1.00 75.31 177 GLY A CA 1
ATOM 1311 C C . GLY A 1 177 ? -23.214 15.844 15.174 1.00 75.31 177 GLY A C 1
ATOM 1312 O O . GLY A 1 177 ? -22.143 16.095 14.625 1.00 75.31 177 GLY A O 1
ATOM 1313 N N . TRP A 1 178 ? -23.606 16.459 16.290 1.00 72.19 178 TRP A N 1
ATOM 1314 C CA . TRP A 1 178 ? -22.817 17.508 16.935 1.00 72.19 178 TRP A CA 1
ATOM 1315 C C . TRP A 1 178 ? -21.573 16.944 17.633 1.00 72.19 178 TRP A C 1
ATOM 1317 O O . TRP A 1 178 ? -21.666 16.039 18.464 1.00 72.19 178 TRP A O 1
ATOM 1327 N N . VAL A 1 179 ? -20.414 17.525 17.321 1.00 73.38 179 VAL A N 1
ATOM 1328 C CA . VAL A 1 179 ? -19.132 17.238 17.974 1.00 73.38 179 VAL A CA 1
ATOM 1329 C C . VAL A 1 179 ? -18.748 18.458 18.815 1.00 73.38 179 VAL A C 1
ATOM 1331 O O . VAL A 1 179 ? -18.825 19.574 18.295 1.00 73.38 179 VAL A O 1
ATOM 1334 N N . PRO A 1 180 ? -18.324 18.293 20.082 1.00 71.94 180 PRO A N 1
ATOM 1335 C CA . PRO A 1 180 ? -17.820 19.411 20.871 1.00 71.94 180 PRO A CA 1
ATOM 1336 C C . PRO A 1 180 ? -16.630 20.097 20.177 1.00 71.94 180 PRO A C 1
ATOM 1338 O O . PRO A 1 180 ? -15.830 19.406 19.540 1.00 71.94 180 PRO A O 1
ATOM 1341 N N . PRO A 1 181 ? -16.422 21.416 20.353 1.00 71.88 181 PRO A N 1
ATOM 1342 C CA . PRO A 1 181 ? -15.219 22.100 19.859 1.00 71.88 181 PRO A CA 1
ATOM 1343 C C . PRO A 1 181 ? -13.910 21.511 20.410 1.00 71.88 181 PRO A C 1
ATOM 1345 O O . PRO A 1 181 ? -12.878 21.556 19.751 1.00 71.88 181 PRO A O 1
ATOM 1348 N N . THR A 1 182 ? -13.961 20.904 21.600 1.00 72.81 182 THR A N 1
ATOM 1349 C CA . THR A 1 182 ? -12.864 20.150 22.232 1.00 72.81 182 THR A CA 1
ATOM 1350 C C . THR A 1 182 ? -12.652 18.749 21.639 1.00 72.81 182 THR A C 1
ATOM 1352 O O . THR A 1 182 ? -11.801 17.996 22.111 1.00 72.81 182 THR A O 1
ATOM 1355 N N . GLY A 1 183 ? -13.417 18.379 20.610 1.00 69.94 183 GLY A N 1
ATOM 1356 C CA . GLY A 1 183 ? -13.449 17.044 20.030 1.00 69.94 183 GLY A CA 1
ATOM 1357 C C . GLY A 1 183 ? -14.244 16.039 20.867 1.00 69.94 183 GLY A C 1
ATOM 1358 O O . GLY A 1 183 ? -14.970 16.373 21.801 1.00 69.94 183 GLY A O 1
ATOM 1359 N N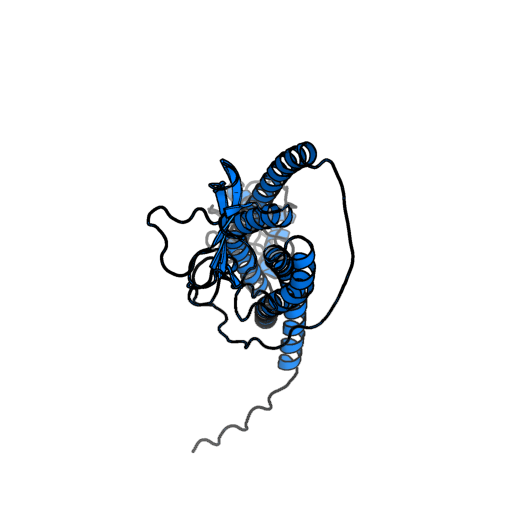 . SER A 1 184 ? -14.105 14.766 20.508 1.00 69.44 184 SER A N 1
ATOM 1360 C CA . SER A 1 184 ? -14.667 13.638 21.248 1.00 69.44 184 SER A CA 1
ATOM 1361 C C . SER A 1 184 ? -13.535 12.684 21.619 1.00 69.44 184 SER A C 1
ATOM 1363 O O . SER A 1 184 ? -12.757 12.281 20.753 1.00 69.44 184 SER A O 1
ATOM 1365 N N . THR A 1 185 ? -13.446 12.338 22.904 1.00 69.25 185 THR A N 1
ATOM 1366 C CA . THR A 1 185 ? -12.535 11.313 23.445 1.00 69.25 185 THR A CA 1
ATOM 1367 C C . THR A 1 185 ? -12.951 9.896 23.044 1.00 69.25 185 THR A C 1
ATOM 1369 O O . THR A 1 185 ? -12.126 8.983 23.052 1.00 69.25 185 THR A O 1
ATOM 1372 N N . SER A 1 186 ? -14.214 9.720 22.652 1.00 77.06 186 SER A N 1
ATOM 1373 C CA . SER A 1 186 ? -14.767 8.486 22.111 1.00 77.06 186 SER A CA 1
ATOM 1374 C C . SER A 1 186 ? -14.023 8.075 20.840 1.00 77.06 186 SER A C 1
ATOM 1376 O O . SER A 1 186 ? -13.882 8.846 19.880 1.00 77.06 186 SER A O 1
ATOM 1378 N N . THR A 1 187 ? -13.546 6.834 20.826 1.00 78.31 187 THR A N 1
ATOM 1379 C CA . THR A 1 187 ? -12.814 6.290 19.675 1.00 78.31 187 THR A CA 1
ATOM 1380 C C . THR A 1 187 ? -13.736 5.526 18.729 1.00 78.31 187 THR A C 1
ATOM 1382 O O . THR A 1 187 ? -13.507 5.553 17.521 1.00 78.31 187 THR A O 1
ATOM 1385 N N . ILE A 1 188 ? -14.776 4.884 19.268 1.00 84.69 188 ILE A N 1
ATOM 1386 C CA . ILE A 1 188 ? -15.706 4.028 18.527 1.00 84.69 188 ILE A CA 1
ATOM 1387 C C . ILE A 1 188 ? -17.137 4.428 18.854 1.00 84.69 188 ILE A C 1
ATOM 1389 O O . ILE A 1 188 ? -17.480 4.678 20.012 1.00 84.69 188 ILE A O 1
ATOM 1393 N N . PHE A 1 189 ? -17.955 4.461 17.810 1.00 87.38 189 PHE A N 1
ATOM 1394 C CA . PHE A 1 189 ? -19.347 4.862 17.841 1.00 87.38 189 PHE A CA 1
ATOM 1395 C C . PHE A 1 189 ? -20.172 3.753 17.217 1.00 87.38 189 PHE A C 1
ATOM 1397 O O . PHE A 1 189 ? -20.008 3.436 16.046 1.00 87.38 189 PHE A O 1
ATOM 1404 N N . ILE A 1 190 ? -21.075 3.176 17.990 1.00 85.88 190 ILE A N 1
ATOM 1405 C CA . ILE A 1 190 ? -22.096 2.275 17.484 1.00 85.88 190 ILE A CA 1
ATOM 1406 C C . ILE A 1 190 ? -23.355 3.121 17.321 1.00 85.88 190 ILE A C 1
ATOM 1408 O O . ILE A 1 190 ? -23.986 3.474 18.319 1.00 85.88 190 ILE A O 1
ATOM 1412 N N . GLN A 1 191 ? -23.687 3.527 16.094 1.00 85.75 191 GLN A N 1
ATOM 1413 C CA . GLN A 1 191 ? -24.695 4.566 15.859 1.00 85.75 191 GLN A CA 1
ATOM 1414 C C . GLN A 1 191 ? -25.559 4.350 14.612 1.00 85.75 191 GLN A C 1
ATOM 1416 O O . GLN A 1 191 ? -25.157 3.689 13.651 1.00 85.75 191 GLN A O 1
ATOM 1421 N N . ASP A 1 192 ? -26.769 4.917 14.626 1.00 83.44 192 ASP A N 1
ATOM 1422 C CA . ASP A 1 192 ? -27.648 4.947 13.450 1.00 83.44 192 ASP A CA 1
ATOM 1423 C C . ASP A 1 192 ? -27.182 5.990 12.418 1.00 83.44 192 ASP A C 1
ATOM 1425 O O . ASP A 1 192 ? -26.300 6.810 12.683 1.00 83.44 192 ASP A O 1
ATOM 1429 N N . VAL A 1 193 ? -27.784 5.981 11.223 1.00 78.38 193 VAL A N 1
ATOM 1430 C CA . VAL A 1 193 ? -27.442 6.920 10.135 1.00 78.38 193 VAL A CA 1
ATOM 1431 C C . VAL A 1 193 ? -27.596 8.397 10.524 1.00 78.38 193 VAL A C 1
ATOM 1433 O O . VAL A 1 193 ? -26.974 9.256 9.897 1.00 78.38 193 VAL A O 1
ATOM 1436 N N . THR A 1 194 ? -28.393 8.692 11.558 1.00 79.50 194 THR A N 1
ATOM 1437 C CA . THR A 1 194 ? -28.711 10.045 12.036 1.00 79.50 194 THR A CA 1
ATOM 1438 C C . THR A 1 194 ? -27.821 10.511 13.194 1.00 79.50 194 THR A C 1
ATOM 1440 O O . THR A 1 194 ? -27.843 11.692 13.534 1.00 79.50 194 THR A O 1
ATOM 1443 N N . GLY A 1 195 ? -27.079 9.601 13.838 1.00 77.69 195 GLY A N 1
ATOM 1444 C CA . GLY A 1 195 ? -26.340 9.846 15.081 1.00 77.69 195 GLY A CA 1
ATOM 1445 C C . GLY A 1 195 ? -27.209 10.001 16.341 1.00 77.69 195 GLY A C 1
ATOM 1446 O O . GLY A 1 195 ? -26.669 10.143 17.439 1.00 77.69 195 GLY A O 1
ATOM 1447 N N . LYS A 1 196 ? -28.548 9.967 16.231 1.00 79.12 196 LYS A N 1
ATOM 1448 C CA . LYS A 1 196 ? -29.477 10.191 17.362 1.00 79.12 196 LYS A CA 1
ATOM 1449 C C . LYS A 1 196 ? -29.569 9.001 18.316 1.00 79.12 196 LYS A C 1
ATOM 1451 O O . LYS A 1 196 ? -29.891 9.183 19.493 1.00 79.12 196 LYS A O 1
ATOM 1456 N N . LYS A 1 197 ? -29.306 7.793 17.820 1.00 77.62 197 LYS A N 1
ATOM 1457 C CA . LYS A 1 197 ? -29.087 6.588 18.622 1.00 77.62 197 LYS A CA 1
ATOM 1458 C C . LYS A 1 197 ? -27.598 6.274 18.565 1.00 77.62 197 LYS A C 1
ATOM 1460 O O . LYS A 1 197 ? -27.112 5.932 17.490 1.00 77.62 197 LYS A O 1
ATOM 1465 N N . HIS A 1 198 ? -26.889 6.391 19.688 1.00 82.06 198 HIS A N 1
ATOM 1466 C CA . HIS A 1 198 ? -25.478 6.020 19.753 1.00 82.06 198 HIS A CA 1
ATOM 1467 C C . HIS A 1 198 ? -25.078 5.396 21.094 1.00 82.06 198 HIS A C 1
ATOM 1469 O O . HIS A 1 198 ? -25.533 5.804 22.165 1.00 82.06 198 HIS A O 1
ATOM 1475 N N . LEU A 1 199 ? -24.175 4.427 21.010 1.00 85.62 199 LEU A N 1
ATOM 1476 C CA . LEU A 1 199 ? -23.409 3.858 22.108 1.00 85.62 199 LEU A CA 1
ATOM 1477 C C . LEU A 1 199 ? -21.930 4.127 21.804 1.00 85.62 199 LEU A C 1
ATOM 1479 O O . LEU A 1 199 ? -21.455 3.831 20.709 1.00 85.62 199 LEU A O 1
ATOM 1483 N N . ARG A 1 200 ? -21.219 4.761 22.735 1.00 87.94 200 ARG A N 1
ATOM 1484 C CA . ARG A 1 200 ? -19.833 5.209 22.550 1.00 87.94 200 ARG A CA 1
ATOM 1485 C C . ARG A 1 200 ? -18.906 4.411 23.439 1.00 87.94 200 ARG A C 1
ATOM 1487 O O . ARG A 1 200 ? -19.255 4.127 24.583 1.00 87.94 200 ARG A O 1
ATOM 1494 N N . LEU A 1 201 ? -17.735 4.084 22.911 1.00 88.00 201 LEU A N 1
ATOM 1495 C CA . LEU A 1 201 ? -16.675 3.446 23.670 1.00 88.00 201 LEU A CA 1
ATOM 1496 C C . LEU A 1 201 ? -15.600 4.479 23.999 1.00 88.00 201 LEU A C 1
ATOM 1498 O O . LEU A 1 201 ? -14.877 4.957 23.112 1.00 88.00 201 LEU A O 1
ATOM 1502 N N . ASP A 1 202 ? -15.524 4.806 25.284 1.00 85.12 202 ASP A N 1
ATOM 1503 C CA . ASP A 1 202 ? -14.699 5.876 25.826 1.00 85.12 202 ASP A CA 1
ATOM 1504 C C . ASP A 1 202 ? -13.572 5.299 26.691 1.00 85.12 202 ASP A C 1
ATOM 1506 O O . ASP A 1 202 ? -13.688 4.214 27.263 1.00 85.12 202 ASP A O 1
ATOM 1510 N N . TYR A 1 203 ? -12.485 6.060 26.814 1.00 86.06 203 TYR A N 1
ATOM 1511 C CA . TYR A 1 203 ? -11.466 5.866 27.842 1.00 86.06 203 TYR A CA 1
ATOM 1512 C C . TYR A 1 203 ? -11.309 7.174 28.615 1.00 86.06 203 TYR A C 1
ATOM 1514 O O . TYR A 1 203 ? -11.009 8.213 28.019 1.00 86.06 203 TYR A O 1
ATOM 1522 N N . GLY A 1 204 ? -11.529 7.140 29.927 1.00 86.31 204 GLY A N 1
ATOM 1523 C CA . GLY A 1 204 ? -11.522 8.342 30.757 1.00 86.31 204 GLY A CA 1
ATOM 1524 C C . GLY A 1 204 ? -12.066 8.100 32.159 1.00 86.31 204 GLY A C 1
ATOM 1525 O O . GLY A 1 204 ? -12.287 6.962 32.567 1.00 86.31 204 GLY A O 1
ATOM 1526 N N . TYR A 1 205 ? -12.282 9.182 32.908 1.00 85.50 205 TYR A N 1
ATOM 1527 C CA . TYR A 1 205 ? -12.851 9.095 34.251 1.00 85.50 205 TYR A CA 1
ATOM 1528 C C . TYR A 1 205 ? -14.303 8.606 34.209 1.00 85.50 205 TYR A C 1
ATOM 1530 O O . TYR A 1 205 ? -15.161 9.221 33.575 1.00 85.50 205 TYR A O 1
ATOM 1538 N N . ASN A 1 206 ? -14.574 7.514 34.912 1.00 85.06 206 ASN A N 1
ATOM 1539 C CA . ASN A 1 206 ? -15.881 6.894 35.006 1.00 85.06 206 ASN A CA 1
ATOM 1540 C C . ASN A 1 206 ? -16.575 7.320 36.303 1.00 85.06 206 ASN A C 1
ATOM 1542 O O . ASN A 1 206 ? -16.088 7.117 37.418 1.00 85.06 206 ASN A O 1
ATOM 1546 N N . THR A 1 207 ? -17.755 7.917 36.158 1.00 86.12 207 THR A N 1
ATOM 1547 C CA . THR A 1 207 ? -18.507 8.495 37.276 1.00 86.12 207 THR A CA 1
ATOM 1548 C C . THR A 1 207 ? -19.146 7.451 38.196 1.00 86.12 207 THR A C 1
ATOM 1550 O O . THR A 1 207 ? -19.481 7.801 39.332 1.00 86.12 207 THR A O 1
ATOM 1553 N N . LYS A 1 208 ? -19.279 6.192 37.754 1.00 86.12 208 LYS A N 1
ATOM 1554 C CA . LYS A 1 208 ? -19.771 5.057 38.549 1.00 86.12 208 LYS A CA 1
ATOM 1555 C C . LYS A 1 208 ? -18.653 4.353 39.312 1.00 86.12 208 LYS A C 1
ATOM 1557 O O . LYS A 1 208 ? -18.749 4.248 40.529 1.00 86.12 208 LYS A O 1
ATOM 1562 N N . SER A 1 209 ? -17.605 3.903 38.619 1.00 83.75 209 SER A N 1
ATOM 1563 C CA . SER A 1 209 ? -16.474 3.190 39.239 1.00 83.75 209 SER A CA 1
ATOM 1564 C C . SER A 1 209 ? -15.517 4.119 39.999 1.00 83.75 209 SER A C 1
ATOM 1566 O O . SER A 1 209 ? -14.733 3.647 40.815 1.00 83.75 209 SER A O 1
ATOM 1568 N N . LYS A 1 210 ? -15.606 5.441 39.770 1.00 90.00 210 LYS A N 1
ATOM 1569 C CA . LYS A 1 210 ? -14.741 6.494 40.339 1.00 90.00 210 LYS A CA 1
ATOM 1570 C C . LYS A 1 210 ? -13.263 6.384 39.942 1.00 90.00 210 LYS A C 1
ATOM 1572 O O . LYS A 1 210 ? -12.422 7.047 40.547 1.00 90.00 210 LYS A O 1
ATOM 1577 N N . THR A 1 211 ? -12.950 5.606 38.910 1.00 84.94 211 THR A N 1
ATOM 1578 C CA . THR A 1 211 ? -11.593 5.386 38.390 1.00 84.94 211 THR A CA 1
ATOM 1579 C C . THR A 1 211 ? -11.477 5.839 36.933 1.00 84.94 211 THR A C 1
ATOM 1581 O O . THR A 1 211 ? -12.457 6.242 36.308 1.00 84.94 211 THR A O 1
ATOM 1584 N N . ILE A 1 212 ? -10.260 5.821 36.381 1.00 83.69 212 ILE A N 1
ATOM 1585 C CA . ILE A 1 212 ? -10.045 5.977 34.937 1.00 83.69 212 ILE A CA 1
ATOM 1586 C C . ILE A 1 212 ? -10.116 4.583 34.316 1.00 83.69 212 ILE A C 1
ATOM 1588 O O . ILE A 1 212 ? -9.249 3.749 34.574 1.00 83.69 212 ILE A O 1
ATOM 1592 N N . ASP A 1 213 ? -11.145 4.330 33.513 1.00 84.88 213 ASP A N 1
ATOM 1593 C CA . ASP A 1 213 ? -11.366 3.039 32.868 1.00 84.88 213 ASP A CA 1
ATOM 1594 C C . ASP A 1 213 ? -11.854 3.182 31.417 1.00 84.88 213 ASP A C 1
ATOM 1596 O O . ASP A 1 213 ? -12.024 4.283 30.882 1.00 84.88 213 ASP A O 1
ATOM 1600 N N . TYR A 1 214 ? -12.023 2.034 30.762 1.00 85.38 214 TYR A N 1
ATOM 1601 C CA . TYR A 1 214 ? -12.742 1.931 29.499 1.00 85.38 214 TYR A CA 1
ATOM 1602 C C . TYR A 1 214 ? -14.216 1.688 29.828 1.00 85.38 214 TYR A C 1
ATOM 1604 O O . TYR A 1 214 ? -14.521 0.727 30.541 1.00 85.38 214 TYR A O 1
ATOM 1612 N N . HIS A 1 215 ? -15.123 2.506 29.301 1.00 85.06 215 HIS A N 1
ATOM 1613 C CA . HIS A 1 215 ? -16.553 2.378 29.586 1.00 85.06 215 HIS A CA 1
ATOM 1614 C C . HIS A 1 215 ? -17.444 2.714 28.393 1.00 85.06 215 HIS A C 1
ATOM 1616 O O . HIS A 1 215 ? -17.105 3.506 27.511 1.00 85.06 215 HIS A O 1
ATOM 1622 N N . TRP A 1 216 ? -18.628 2.113 28.414 1.00 86.69 216 TRP A N 1
ATOM 1623 C CA . TRP A 1 216 ? -19.735 2.445 27.539 1.00 86.69 216 TRP A CA 1
ATOM 1624 C C . TRP A 1 216 ? -20.402 3.740 28.000 1.00 86.69 216 TRP A C 1
ATOM 1626 O O . TRP A 1 216 ? -20.878 3.842 29.131 1.00 86.69 216 TRP A O 1
ATOM 1636 N N . ASN A 1 217 ? -20.463 4.721 27.106 1.00 85.12 217 ASN A N 1
ATOM 1637 C CA . ASN A 1 217 ? -21.112 6.011 27.310 1.00 85.12 217 ASN A CA 1
ATOM 1638 C C . ASN A 1 217 ? -22.323 6.121 26.370 1.00 85.12 217 ASN A C 1
ATOM 1640 O O . ASN A 1 217 ? -22.214 5.889 25.161 1.00 85.12 217 ASN A O 1
ATOM 1644 N N . ARG A 1 218 ? -23.501 6.438 26.915 1.00 80.56 218 ARG A N 1
ATOM 1645 C CA . ARG A 1 218 ? -24.793 6.225 26.249 1.00 80.56 218 ARG A CA 1
ATOM 1646 C C . ARG A 1 218 ? -25.607 7.514 26.146 1.00 80.56 218 ARG A C 1
ATOM 1648 O O . ARG A 1 218 ? -26.194 7.977 27.122 1.00 80.56 218 ARG A O 1
ATOM 1655 N N . GLY A 1 219 ? -25.734 8.036 24.926 1.00 69.25 219 GLY A N 1
ATOM 1656 C CA . GLY A 1 219 ? -26.493 9.253 24.631 1.00 69.25 219 GLY A CA 1
ATOM 1657 C C . GLY A 1 219 ? -27.750 9.030 23.783 1.00 69.25 219 GLY A C 1
ATOM 1658 O O . GLY A 1 219 ? -27.991 7.962 23.219 1.00 69.25 219 GLY A O 1
ATOM 1659 N N . GLY A 1 220 ? -28.567 10.082 23.689 1.00 67.38 220 GLY A N 1
ATOM 1660 C CA . GLY A 1 220 ? -29.733 10.129 22.805 1.00 67.38 220 GLY A CA 1
ATOM 1661 C C . GLY A 1 220 ? -30.929 9.270 23.240 1.00 67.38 220 GLY A C 1
ATOM 1662 O O . GLY A 1 220 ? -31.090 8.913 24.408 1.00 67.38 220 GLY A O 1
ATOM 1663 N N . ALA A 1 221 ? -31.806 8.970 22.278 1.00 60.53 221 ALA A N 1
ATOM 1664 C CA . ALA A 1 221 ? -33.105 8.329 22.522 1.00 60.53 221 ALA A CA 1
ATOM 1665 C C . ALA A 1 221 ? -33.025 6.803 22.755 1.00 60.53 221 ALA A C 1
ATOM 1667 O O . ALA A 1 221 ? -34.002 6.183 23.163 1.00 60.53 221 ALA A O 1
ATOM 1668 N N . ALA A 1 222 ? -31.865 6.180 22.525 1.00 57.97 222 ALA A N 1
ATOM 1669 C CA . ALA A 1 222 ? -31.677 4.726 22.559 1.00 57.97 222 ALA A CA 1
ATOM 1670 C C . ALA A 1 222 ? -31.409 4.135 23.959 1.00 57.97 222 ALA A C 1
ATOM 1672 O O . ALA A 1 222 ? -30.833 3.052 24.065 1.00 57.97 222 ALA A O 1
ATOM 1673 N N . LYS A 1 223 ? -31.814 4.811 25.045 1.00 60.69 223 LYS A N 1
ATOM 1674 C CA . LYS A 1 223 ? -31.496 4.399 26.431 1.00 60.69 223 LYS A CA 1
ATOM 1675 C C . LYS A 1 223 ? -31.943 2.973 26.794 1.00 60.69 223 LYS A C 1
ATOM 1677 O O . LYS A 1 223 ? -31.363 2.396 27.707 1.00 60.69 223 LYS A O 1
ATOM 1682 N N . ASN A 1 224 ? -32.907 2.398 26.076 1.00 62.28 224 ASN A N 1
ATOM 1683 C CA . ASN A 1 224 ? -33.431 1.054 26.345 1.00 62.28 224 ASN A CA 1
ATOM 1684 C C . ASN A 1 224 ? -33.023 0.010 25.287 1.00 62.28 224 ASN A C 1
ATOM 1686 O O . ASN A 1 224 ? -33.335 -1.160 25.454 1.00 62.28 224 ASN A O 1
ATOM 1690 N N . VAL A 1 225 ? -32.332 0.407 24.209 1.00 65.25 225 VAL A N 1
ATOM 1691 C CA . VAL A 1 225 ? -32.025 -0.478 23.061 1.00 65.25 225 VAL A CA 1
ATOM 1692 C C . VAL A 1 225 ? -30.903 -1.471 23.376 1.00 65.25 225 VAL A C 1
ATOM 1694 O O . VAL A 1 225 ? -30.899 -2.581 22.865 1.00 65.25 225 VAL A O 1
ATOM 1697 N N . TRP A 1 226 ? -29.946 -1.069 24.213 1.00 68.38 226 TRP A N 1
ATOM 1698 C CA . TRP A 1 226 ? -28.666 -1.769 24.350 1.00 68.38 226 TRP A CA 1
ATOM 1699 C C . TRP A 1 226 ? -28.559 -2.728 25.538 1.00 68.38 226 TRP A C 1
ATOM 1701 O O . TRP A 1 226 ? -27.572 -3.449 25.627 1.00 68.38 226 TRP A O 1
ATOM 1711 N N . GLY A 1 227 ? -29.472 -2.668 26.514 1.00 72.44 227 GLY A N 1
ATOM 1712 C CA . GLY A 1 227 ? -29.319 -3.320 27.831 1.00 72.44 227 GLY A CA 1
ATOM 1713 C C . GLY A 1 227 ? -28.184 -2.750 28.711 1.00 72.44 227 GLY A C 1
ATOM 1714 O O . GLY A 1 227 ? -28.294 -2.725 29.934 1.00 72.44 227 GLY A O 1
ATOM 1715 N N . ILE A 1 228 ? -27.130 -2.210 28.097 1.00 75.00 228 ILE A N 1
ATOM 1716 C CA . ILE A 1 228 ? -25.978 -1.572 28.738 1.00 75.00 228 ILE A CA 1
ATOM 1717 C C . ILE A 1 228 ? -26.398 -0.255 29.400 1.00 75.00 228 ILE A C 1
ATOM 1719 O O . ILE A 1 228 ? -27.013 0.611 28.765 1.00 75.00 228 ILE A O 1
ATOM 1723 N N . GLN A 1 229 ? -26.049 -0.085 30.676 1.00 81.81 229 GLN A N 1
ATOM 1724 C CA . GLN A 1 229 ? -26.252 1.171 31.395 1.00 81.81 229 GLN A CA 1
ATOM 1725 C C . GLN A 1 229 ? -25.201 2.221 31.003 1.00 81.81 229 GLN A C 1
ATOM 1727 O O . GLN A 1 229 ? -24.117 1.905 30.526 1.00 81.81 229 GLN A O 1
ATOM 1732 N N . ASP A 1 230 ? -25.509 3.492 31.243 1.00 84.75 230 ASP A N 1
ATOM 1733 C CA . ASP A 1 230 ? -24.543 4.570 31.023 1.00 84.75 230 ASP A CA 1
ATOM 1734 C C . ASP A 1 230 ? -23.354 4.475 32.003 1.00 84.75 230 ASP A C 1
ATOM 1736 O O . ASP A 1 230 ? -23.540 4.046 33.146 1.00 84.75 230 ASP A O 1
ATOM 1740 N N . HIS A 1 231 ? -22.149 4.837 31.554 1.00 85.00 231 HIS A N 1
ATOM 1741 C CA . HIS A 1 231 ? -20.862 4.632 32.243 1.00 85.00 231 HIS A CA 1
ATOM 1742 C C . HIS A 1 231 ? -20.602 3.195 32.755 1.00 85.00 231 HIS A C 1
ATOM 1744 O O . HIS A 1 231 ? -19.926 2.994 33.767 1.00 85.00 231 HIS A O 1
ATOM 1750 N N . THR A 1 232 ? -21.125 2.162 32.089 1.00 86.88 232 THR A N 1
ATOM 1751 C CA . THR A 1 232 ? -20.763 0.772 32.418 1.00 86.88 232 THR A CA 1
ATOM 1752 C C . THR A 1 232 ? -19.333 0.479 31.961 1.00 86.88 232 THR A C 1
ATOM 1754 O O . THR A 1 232 ? -19.042 0.568 30.769 1.00 86.88 232 THR A O 1
ATOM 1757 N N . THR A 1 233 ? -18.448 0.118 32.895 1.00 87.00 233 THR A N 1
ATOM 1758 C CA . THR A 1 233 ? -17.082 -0.356 32.607 1.00 87.00 233 THR A CA 1
ATOM 1759 C C . THR A 1 233 ? -17.126 -1.563 31.668 1.00 87.00 233 THR A C 1
ATOM 1761 O O . THR A 1 233 ? -17.932 -2.469 31.873 1.00 87.00 233 THR A O 1
ATOM 1764 N N . VAL A 1 234 ? -16.273 -1.577 30.642 1.00 80.69 234 VAL A N 1
ATOM 1765 C CA . VAL A 1 234 ? -16.289 -2.621 29.602 1.00 80.69 234 VAL A CA 1
ATOM 1766 C C . VAL A 1 234 ? -15.389 -3.807 29.943 1.00 80.69 234 VAL A C 1
ATOM 1768 O O . VAL A 1 234 ? -14.372 -3.670 30.636 1.00 80.69 234 VAL A O 1
ATOM 1771 N N . GLY A 1 235 ? -15.730 -4.973 29.398 1.00 78.12 235 GLY A N 1
ATOM 1772 C CA . GLY A 1 235 ? -14.946 -6.198 29.525 1.00 78.12 235 GLY A CA 1
ATOM 1773 C C . GLY A 1 235 ? -13.675 -6.207 28.666 1.00 78.12 235 GLY A C 1
ATOM 1774 O O . GLY A 1 235 ? -13.307 -5.228 28.007 1.00 78.12 235 GLY A O 1
ATOM 1775 N N . ARG A 1 236 ? -12.980 -7.354 28.639 1.00 71.56 236 ARG A N 1
ATOM 1776 C CA . ARG A 1 236 ? -11.785 -7.560 27.794 1.00 71.56 236 ARG A CA 1
ATOM 1777 C C . ARG A 1 236 ? -12.079 -7.272 26.316 1.00 71.56 236 ARG A C 1
ATOM 1779 O O . ARG A 1 236 ? -11.271 -6.622 25.654 1.00 71.56 236 ARG A O 1
ATOM 1786 N N . GLY A 1 237 ? -13.258 -7.681 25.835 1.00 64.38 237 GLY A N 1
ATOM 1787 C CA . GLY A 1 237 ? -13.739 -7.419 24.476 1.00 64.38 237 GLY A CA 1
ATOM 1788 C C . GLY A 1 237 ? -13.810 -5.925 24.152 1.00 64.38 237 GLY A C 1
ATOM 1789 O O . GLY A 1 237 ? -13.190 -5.486 23.184 1.00 64.38 237 GLY A O 1
ATOM 1790 N N . GLY A 1 238 ? -14.467 -5.121 24.996 1.00 71.31 238 GLY A N 1
ATOM 1791 C CA . GLY A 1 238 ? -14.488 -3.664 24.835 1.00 71.31 238 GLY A CA 1
ATOM 1792 C C . GLY A 1 238 ? -13.089 -3.025 24.855 1.00 71.31 238 GLY A C 1
ATOM 1793 O O . GLY A 1 238 ? -12.786 -2.174 24.019 1.00 71.31 238 GLY A O 1
ATOM 1794 N N . LYS A 1 239 ? -12.177 -3.471 25.732 1.00 76.00 239 LYS A N 1
ATOM 1795 C CA . LYS A 1 239 ? -10.787 -2.961 25.757 1.00 76.00 239 LYS A CA 1
ATOM 1796 C C . LYS A 1 239 ? -10.042 -3.240 24.443 1.00 76.00 239 LYS A C 1
ATOM 1798 O O . LYS A 1 239 ? -9.362 -2.350 23.927 1.00 76.00 239 LYS A O 1
ATOM 1803 N N . ILE A 1 240 ? -10.176 -4.453 23.896 1.00 66.94 240 ILE A N 1
ATOM 1804 C CA . ILE A 1 240 ? -9.609 -4.838 22.592 1.00 66.94 240 ILE A CA 1
ATOM 1805 C C . ILE A 1 240 ? -10.215 -3.975 21.486 1.00 66.94 240 ILE A C 1
ATOM 1807 O O . ILE A 1 240 ? -9.472 -3.372 20.711 1.00 66.94 240 ILE A O 1
ATOM 1811 N N . LEU A 1 241 ? -11.545 -3.855 21.458 1.00 69.81 241 LEU A N 1
ATOM 1812 C CA . LEU A 1 241 ? -12.268 -3.081 20.457 1.00 69.81 241 LEU A CA 1
ATOM 1813 C C . LEU A 1 241 ? -11.795 -1.626 20.435 1.00 69.81 241 LEU A C 1
ATOM 1815 O O . LEU A 1 241 ? -11.337 -1.172 19.391 1.00 69.81 241 LEU A O 1
ATOM 1819 N N . TYR A 1 242 ? -11.794 -0.926 21.578 1.00 79.00 242 TYR A N 1
ATOM 1820 C CA . TYR A 1 242 ? -11.327 0.465 21.673 1.00 79.00 242 TYR A CA 1
ATOM 1821 C C . TYR A 1 242 ? -9.913 0.644 21.112 1.00 79.00 242 TYR A C 1
ATOM 1823 O O . TYR A 1 242 ? -9.661 1.567 20.335 1.00 79.00 242 TYR A O 1
ATOM 1831 N N . ARG A 1 243 ? -8.980 -0.242 21.488 1.00 73.69 243 ARG A N 1
ATOM 1832 C CA . ARG A 1 243 ? -7.593 -0.198 21.006 1.00 73.69 243 ARG A CA 1
ATOM 1833 C C . ARG A 1 243 ? -7.533 -0.415 19.496 1.00 73.69 243 ARG A C 1
ATOM 1835 O O . ARG A 1 243 ? -6.931 0.399 18.799 1.00 73.69 243 ARG A O 1
ATOM 1842 N N . ALA A 1 244 ? -8.200 -1.446 18.986 1.00 66.50 244 ALA A N 1
ATOM 1843 C CA . ALA A 1 244 ? -8.218 -1.771 17.565 1.00 66.50 244 ALA A CA 1
ATOM 1844 C C . ALA A 1 244 ? -8.847 -0.642 16.724 1.00 66.50 244 ALA A C 1
ATOM 1846 O O . ALA A 1 244 ? -8.264 -0.232 15.722 1.00 66.50 244 ALA A O 1
ATOM 1847 N N . GLY A 1 245 ? -9.956 -0.042 17.170 1.00 73.44 245 GLY A N 1
ATOM 1848 C CA . GLY A 1 245 ? -10.533 1.141 16.523 1.00 73.44 245 GLY A CA 1
ATOM 1849 C C . GLY A 1 245 ? -9.660 2.392 16.640 1.00 73.44 245 GLY A C 1
ATOM 1850 O O . GLY A 1 245 ? -9.634 3.188 15.706 1.00 73.44 245 GLY A O 1
ATOM 1851 N N . LYS A 1 246 ? -8.871 2.557 17.714 1.00 77.94 246 LYS A N 1
ATOM 1852 C CA . LYS A 1 246 ? -7.888 3.653 17.819 1.00 77.94 246 LYS A CA 1
ATOM 1853 C C . LYS A 1 246 ? -6.806 3.510 16.754 1.00 77.94 246 LYS A C 1
ATOM 1855 O O . LYS A 1 246 ? -6.491 4.486 16.070 1.00 77.94 246 LYS A O 1
ATOM 1860 N N . TYR A 1 247 ? -6.279 2.298 16.590 1.00 66.38 247 TYR A N 1
ATOM 1861 C CA . TYR A 1 247 ? -5.304 1.989 15.549 1.00 66.38 247 TYR A CA 1
ATOM 1862 C C . TYR A 1 247 ? -5.912 2.102 14.148 1.00 66.38 247 TYR A C 1
ATOM 1864 O O . TYR A 1 247 ? -5.290 2.709 13.288 1.00 66.38 247 TYR A O 1
ATOM 1872 N N . LEU A 1 248 ? -7.141 1.641 13.908 1.00 68.44 248 LEU A N 1
ATOM 1873 C CA . LEU A 1 248 ? -7.791 1.762 12.596 1.00 68.44 248 LEU A CA 1
ATOM 1874 C C . LEU A 1 248 ? -8.246 3.190 12.256 1.00 68.44 248 LEU A C 1
ATOM 1876 O O . LEU A 1 248 ? -8.228 3.568 11.087 1.00 68.44 248 LEU A O 1
ATOM 1880 N N . ARG A 1 249 ? -8.550 4.042 13.241 1.00 72.12 249 ARG A N 1
ATOM 1881 C CA . ARG A 1 249 ? -8.891 5.456 12.999 1.00 72.12 249 ARG A CA 1
ATOM 1882 C C . ARG A 1 249 ? -7.697 6.261 12.482 1.00 72.12 249 ARG A C 1
ATOM 1884 O O . ARG A 1 249 ? -7.879 7.150 11.654 1.00 72.12 249 ARG A O 1
ATOM 1891 N N . TRP A 1 250 ? -6.492 5.937 12.954 1.00 66.94 250 TRP A N 1
ATOM 1892 C CA . TRP A 1 250 ? -5.238 6.565 12.526 1.00 66.94 250 TRP A CA 1
ATOM 1893 C C . TRP A 1 250 ? -4.563 5.791 11.389 1.00 66.94 250 TRP A C 1
ATOM 1895 O O . TRP A 1 250 ? -4.433 6.294 10.274 1.00 66.94 250 TRP A O 1
ATOM 1905 N N . GLY A 1 251 ? -4.190 4.541 11.651 1.00 62.97 251 GLY A N 1
ATOM 1906 C CA . GLY A 1 251 ? -3.535 3.637 10.712 1.00 62.97 251 GLY A CA 1
ATOM 1907 C C . GLY A 1 251 ? -4.415 3.246 9.529 1.00 62.97 251 GLY A C 1
ATOM 1908 O O . GLY A 1 251 ? -3.909 3.193 8.419 1.00 62.97 251 GLY A O 1
ATOM 1909 N N . GLY A 1 252 ? -5.730 3.074 9.690 1.00 65.31 252 GLY A N 1
ATOM 1910 C CA . GLY A 1 252 ? -6.626 2.725 8.575 1.00 65.31 252 GLY A CA 1
ATOM 1911 C C . GLY A 1 252 ? -6.709 3.799 7.483 1.00 65.31 252 GLY A C 1
ATOM 1912 O O . GLY A 1 252 ? -6.960 3.476 6.324 1.00 65.31 252 GLY A O 1
ATOM 1913 N N . ARG A 1 253 ? -6.428 5.071 7.807 1.00 65.50 253 ARG A N 1
ATOM 1914 C CA . ARG A 1 253 ? -6.268 6.134 6.797 1.00 65.50 253 ARG A CA 1
ATOM 1915 C C . ARG A 1 253 ? -4.982 5.957 5.993 1.00 65.50 253 ARG A C 1
ATOM 1917 O O . ARG A 1 253 ? -5.011 6.075 4.774 1.00 65.50 253 ARG A O 1
ATOM 1924 N N . VAL A 1 254 ? -3.879 5.640 6.671 1.00 59.28 254 VAL A N 1
ATOM 1925 C CA . VAL A 1 254 ? -2.571 5.390 6.046 1.00 59.28 254 VAL A CA 1
ATOM 1926 C C . VAL A 1 254 ? -2.609 4.107 5.213 1.00 59.28 254 VAL A C 1
ATOM 1928 O O . VAL A 1 254 ? -2.244 4.135 4.044 1.00 59.28 254 VAL A O 1
ATOM 1931 N N . LEU A 1 255 ? -3.128 3.011 5.772 1.00 65.31 255 LEU A N 1
ATOM 1932 C CA . LEU A 1 255 ? -3.282 1.714 5.108 1.00 65.31 255 LEU A CA 1
ATOM 1933 C C . LEU A 1 255 ? -4.180 1.798 3.871 1.00 65.31 255 LEU A C 1
ATOM 1935 O O . LEU A 1 255 ? -3.873 1.162 2.871 1.00 65.31 255 LEU A O 1
ATOM 1939 N N . LEU A 1 256 ? -5.238 2.615 3.894 1.00 65.94 256 LEU A N 1
ATOM 1940 C CA . LEU A 1 256 ? -6.034 2.894 2.699 1.00 65.94 256 LEU A CA 1
ATOM 1941 C C . LEU A 1 256 ? -5.216 3.613 1.622 1.00 65.94 256 LEU A C 1
ATOM 1943 O O . LEU A 1 256 ? -5.243 3.196 0.471 1.00 65.94 256 LEU A O 1
ATOM 1947 N N . VAL A 1 257 ? -4.510 4.693 1.974 1.00 60.97 257 VAL A N 1
ATOM 1948 C CA . VAL A 1 257 ? -3.698 5.456 1.008 1.00 60.97 257 VAL A CA 1
ATOM 1949 C C . VAL A 1 257 ? -2.605 4.568 0.408 1.00 60.97 257 VAL A C 1
ATOM 1951 O O . VAL A 1 257 ? -2.410 4.580 -0.804 1.00 60.97 257 VAL A O 1
ATOM 1954 N N . VAL A 1 258 ? -1.951 3.744 1.232 1.00 62.81 258 VAL A N 1
ATOM 1955 C CA . VAL A 1 258 ? -0.973 2.741 0.789 1.00 62.81 258 VAL A CA 1
ATOM 1956 C C . VAL A 1 258 ? -1.635 1.679 -0.094 1.00 62.81 258 VAL A C 1
ATOM 1958 O O . VAL A 1 258 ? -1.108 1.386 -1.160 1.00 62.81 258 VAL A O 1
ATOM 1961 N N . GLY A 1 259 ? -2.798 1.144 0.285 1.00 69.62 259 GLY A N 1
ATOM 1962 C CA . GLY A 1 259 ? -3.538 0.153 -0.502 1.00 69.62 259 GLY A CA 1
ATOM 1963 C C . GLY A 1 259 ? -3.945 0.677 -1.880 1.00 69.62 259 GLY A C 1
ATOM 1964 O O . GLY A 1 259 ? -3.657 0.040 -2.886 1.00 69.62 259 GLY A O 1
ATOM 1965 N N . VAL A 1 260 ? -4.512 1.885 -1.948 1.00 67.75 260 VAL A N 1
ATOM 1966 C CA . VAL A 1 260 ? -4.854 2.556 -3.214 1.00 67.75 260 VAL A CA 1
ATOM 1967 C C . VAL A 1 260 ? -3.601 2.830 -4.055 1.00 67.75 260 VAL A C 1
ATOM 1969 O O . VAL A 1 260 ? -3.624 2.617 -5.265 1.00 67.75 260 VAL A O 1
ATOM 1972 N N . ALA A 1 261 ? -2.489 3.248 -3.442 1.00 57.66 261 ALA A N 1
ATOM 1973 C CA . ALA A 1 261 ? -1.229 3.460 -4.156 1.00 57.66 261 ALA A CA 1
ATOM 1974 C C . ALA A 1 261 ? -0.641 2.150 -4.716 1.00 57.66 261 ALA A C 1
ATOM 1976 O O . ALA A 1 261 ? -0.199 2.125 -5.865 1.00 57.66 261 ALA A O 1
ATOM 1977 N N . LEU A 1 262 ? -0.678 1.057 -3.944 1.00 66.06 262 LEU A N 1
ATOM 1978 C CA . LEU A 1 262 ? -0.270 -0.280 -4.387 1.00 66.06 262 LEU A CA 1
ATOM 1979 C C . LEU A 1 262 ? -1.184 -0.814 -5.497 1.00 66.06 262 LEU A C 1
ATOM 1981 O O . LEU A 1 262 ? -0.694 -1.435 -6.439 1.00 66.06 262 LEU A O 1
ATOM 1985 N N . ASP A 1 263 ? -2.484 -0.529 -5.436 1.00 70.31 263 ASP A N 1
ATOM 1986 C CA . ASP A 1 263 ? -3.444 -0.925 -6.462 1.00 70.31 263 ASP A CA 1
ATOM 1987 C C . ASP A 1 263 ? -3.219 -0.171 -7.774 1.00 70.31 263 ASP A C 1
ATOM 1989 O O . ASP A 1 263 ? -3.067 -0.818 -8.813 1.00 70.31 263 ASP A O 1
ATOM 1993 N N . ILE A 1 264 ? -3.085 1.161 -7.731 1.00 58.28 264 ILE A N 1
ATOM 1994 C CA . ILE A 1 264 ? -2.713 1.993 -8.890 1.00 58.28 264 ILE A CA 1
ATOM 1995 C C . ILE A 1 264 ? -1.383 1.517 -9.481 1.00 58.28 264 ILE A C 1
ATOM 1997 O O . ILE A 1 264 ? -1.280 1.316 -10.692 1.00 58.28 264 ILE A O 1
ATOM 2001 N N . TRP A 1 265 ? -0.375 1.276 -8.639 1.00 58.31 265 TRP A N 1
ATOM 2002 C CA . TRP A 1 265 ? 0.910 0.736 -9.076 1.00 58.31 265 TRP A CA 1
ATOM 2003 C C . TRP A 1 265 ? 0.749 -0.633 -9.748 1.00 58.31 265 TRP A C 1
ATOM 2005 O O . TRP A 1 265 ? 1.301 -0.845 -10.825 1.00 58.31 265 TRP A O 1
ATOM 2015 N N . SER A 1 266 ? -0.066 -1.533 -9.190 1.00 67.25 266 SER A N 1
ATOM 2016 C CA . SER A 1 266 ? -0.325 -2.849 -9.783 1.00 67.25 266 SER A CA 1
ATOM 2017 C C . SER A 1 266 ? -1.042 -2.762 -11.137 1.00 67.25 266 SER A C 1
ATOM 2019 O O . SER A 1 266 ? -0.729 -3.545 -12.031 1.00 67.25 266 SER A O 1
ATOM 2021 N N . ILE A 1 267 ? -1.952 -1.794 -11.316 1.00 65.19 267 ILE A N 1
ATOM 2022 C CA . ILE A 1 267 ? -2.634 -1.514 -12.589 1.00 65.19 267 ILE A CA 1
ATOM 2023 C C . ILE A 1 267 ? -1.622 -1.032 -13.632 1.00 65.19 267 ILE A C 1
ATOM 2025 O O . ILE A 1 267 ? -1.549 -1.606 -14.716 1.00 65.19 267 ILE A O 1
ATOM 2029 N N . VAL A 1 268 ? -0.801 -0.033 -13.287 1.00 62.72 268 VAL A N 1
ATOM 2030 C CA . VAL A 1 268 ? 0.239 0.526 -14.170 1.00 62.72 268 VAL A CA 1
ATOM 2031 C C . VAL A 1 268 ? 1.316 -0.512 -14.516 1.00 62.72 268 VAL A C 1
ATOM 2033 O O . VAL A 1 268 ? 1.854 -0.490 -15.619 1.00 62.72 268 VAL A O 1
ATOM 2036 N N . GLN A 1 269 ? 1.625 -1.441 -13.604 1.00 66.50 269 GLN A N 1
ATOM 2037 C CA . GLN A 1 269 ? 2.613 -2.505 -13.820 1.00 66.50 269 GLN A CA 1
ATOM 2038 C C . GLN A 1 269 ? 2.047 -3.742 -14.555 1.00 66.50 269 GLN A C 1
ATOM 2040 O O . GLN A 1 269 ? 2.811 -4.660 -14.867 1.00 66.50 269 GLN A O 1
ATOM 2045 N N . SER A 1 270 ? 0.731 -3.815 -14.790 1.00 69.88 270 SER A N 1
ATOM 2046 C CA . SER A 1 270 ? 0.079 -4.973 -15.414 1.00 69.88 270 SER A CA 1
ATOM 2047 C C . SER A 1 270 ? 0.219 -4.958 -16.936 1.00 69.88 270 SER A C 1
ATOM 2049 O O . SER A 1 270 ? -0.050 -3.951 -17.584 1.00 69.88 270 SER A O 1
ATOM 2051 N N . SER A 1 271 ? 0.536 -6.113 -17.530 1.00 76.06 271 SER A N 1
ATOM 2052 C CA . SER A 1 271 ? 0.500 -6.306 -18.989 1.00 76.06 271 SER A CA 1
ATOM 2053 C C . SER A 1 271 ? -0.914 -6.208 -19.577 1.00 76.06 271 SER A C 1
ATOM 2055 O O . SER A 1 271 ? -1.065 -5.857 -20.743 1.00 76.06 271 SER A O 1
ATOM 2057 N N . LYS A 1 272 ? -1.947 -6.482 -18.769 1.00 80.25 272 LYS A N 1
ATOM 2058 C CA . LYS A 1 272 ? -3.357 -6.193 -19.065 1.00 80.25 272 LYS A CA 1
ATOM 2059 C C . LYS A 1 272 ? -3.865 -5.175 -18.029 1.00 80.25 272 LYS A C 1
ATOM 2061 O O . LYS A 1 272 ? -4.375 -5.594 -16.981 1.00 80.25 272 LYS A O 1
ATOM 2066 N N . PRO A 1 273 ? -3.687 -3.855 -18.238 1.00 62.50 273 PRO A N 1
ATOM 2067 C CA . PRO A 1 273 ? -4.052 -2.847 -17.242 1.00 62.50 273 PRO A CA 1
ATOM 2068 C C . PRO A 1 273 ? -5.559 -2.836 -16.972 1.00 62.50 273 PRO A C 1
ATOM 2070 O O . PRO A 1 273 ? -5.947 -2.853 -15.811 1.00 62.50 273 PRO A O 1
ATOM 2073 N N . LEU A 1 274 ? -6.407 -2.932 -18.006 1.00 63.84 274 LEU A N 1
ATOM 2074 C CA . LEU A 1 274 ? -7.868 -2.993 -17.845 1.00 63.84 274 LEU A CA 1
ATOM 2075 C C . LEU A 1 274 ? -8.311 -4.204 -17.013 1.00 63.84 274 LEU A C 1
ATOM 2077 O O . LEU A 1 274 ? -9.032 -4.028 -16.035 1.00 63.84 274 LEU A O 1
ATOM 2081 N N . ARG A 1 275 ? -7.788 -5.405 -17.308 1.00 79.94 275 ARG A N 1
ATOM 2082 C CA . ARG A 1 275 ? -8.007 -6.605 -16.481 1.00 79.94 275 ARG A CA 1
ATOM 2083 C C . ARG A 1 275 ? -7.664 -6.350 -15.020 1.00 79.94 275 ARG A C 1
ATOM 2085 O O . ARG A 1 275 ? -8.438 -6.699 -14.135 1.00 79.94 275 ARG A O 1
ATOM 2092 N N . ARG A 1 276 ? -6.505 -5.739 -14.753 1.00 79.38 276 ARG A N 1
ATOM 2093 C CA . ARG A 1 276 ? -6.060 -5.471 -13.381 1.00 79.38 276 ARG A CA 1
ATOM 2094 C C . ARG A 1 276 ? -6.917 -4.408 -12.693 1.00 79.38 276 ARG A C 1
ATOM 2096 O O . ARG A 1 276 ? -7.214 -4.577 -11.516 1.00 79.38 276 ARG A O 1
ATOM 2103 N N . THR A 1 277 ? -7.380 -3.387 -13.414 1.00 66.38 277 THR A N 1
ATOM 2104 C CA . THR A 1 277 ? -8.378 -2.430 -12.915 1.00 66.38 277 THR A CA 1
ATOM 2105 C C . THR A 1 277 ? -9.657 -3.154 -12.506 1.00 66.38 277 THR A C 1
ATOM 2107 O O . THR A 1 277 ? -10.122 -2.958 -11.388 1.00 66.38 277 THR A O 1
ATOM 2110 N N . THR A 1 278 ? -10.180 -4.061 -13.338 1.00 59.00 278 THR A N 1
ATOM 2111 C CA . THR A 1 278 ? -11.353 -4.878 -12.989 1.00 59.00 278 THR A CA 1
ATOM 2112 C C . THR A 1 278 ? -11.095 -5.724 -11.740 1.00 59.00 278 THR A C 1
ATOM 2114 O O . THR A 1 278 ? -11.912 -5.713 -10.823 1.00 59.00 278 THR A O 1
ATOM 2117 N N . GLN A 1 279 ? -9.936 -6.385 -11.628 1.00 66.88 279 GLN A N 1
ATOM 2118 C CA . GLN A 1 279 ? -9.562 -7.114 -10.406 1.00 66.88 279 GLN A CA 1
ATOM 2119 C C . GLN A 1 279 ? -9.529 -6.216 -9.159 1.00 66.88 279 GLN A C 1
ATOM 2121 O O . GLN A 1 279 ? -9.982 -6.639 -8.102 1.00 66.88 279 GLN A O 1
ATOM 2126 N N . VAL A 1 280 ? -9.014 -4.989 -9.260 1.00 70.38 280 VAL A N 1
ATOM 2127 C CA . VAL A 1 280 ? -8.986 -4.030 -8.143 1.00 70.38 280 VAL A CA 1
ATOM 2128 C C . VAL A 1 280 ? -10.405 -3.592 -7.768 1.00 70.38 280 VAL A C 1
ATOM 2130 O O . VAL A 1 280 ? -10.766 -3.662 -6.596 1.00 70.38 280 VAL A O 1
ATOM 2133 N N . VAL A 1 281 ? -11.243 -3.204 -8.737 1.00 64.62 281 VAL A N 1
ATOM 2134 C CA . VAL A 1 281 ? -12.631 -2.770 -8.478 1.00 64.62 281 VAL A CA 1
ATOM 2135 C C . VAL A 1 281 ? -13.453 -3.890 -7.838 1.00 64.62 281 VAL A C 1
ATOM 2137 O O . VAL A 1 281 ? -14.083 -3.672 -6.802 1.00 64.62 281 VAL A O 1
ATOM 2140 N N . PHE A 1 282 ? -13.406 -5.103 -8.396 1.00 59.53 282 PHE A N 1
ATOM 2141 C CA . PHE A 1 282 ? -14.069 -6.262 -7.796 1.00 59.53 282 PHE A CA 1
ATOM 2142 C C . PHE A 1 282 ? -13.421 -6.682 -6.468 1.00 59.53 282 PHE A C 1
ATOM 2144 O O . PHE A 1 282 ? -14.115 -7.214 -5.609 1.00 59.53 282 PHE A O 1
ATOM 2151 N N . GLY A 1 283 ? -12.128 -6.415 -6.260 1.00 68.56 283 GLY A N 1
ATOM 2152 C CA . GLY A 1 283 ? -11.455 -6.559 -4.969 1.00 68.56 283 GLY A CA 1
ATOM 2153 C C . GLY A 1 283 ? -12.069 -5.647 -3.908 1.00 68.56 283 GLY A C 1
ATOM 2154 O O . GLY A 1 283 ? -12.539 -6.134 -2.888 1.00 68.56 283 GLY A O 1
ATOM 2155 N N . TRP A 1 284 ? -12.168 -4.340 -4.155 1.00 73.31 284 TRP A N 1
ATOM 2156 C CA . TRP A 1 284 ? -12.801 -3.408 -3.210 1.00 73.31 284 TRP A CA 1
ATOM 2157 C C . TRP A 1 284 ? -14.294 -3.699 -2.987 1.00 73.31 284 TRP A C 1
ATOM 2159 O O . TRP A 1 284 ? -14.760 -3.630 -1.850 1.00 73.31 284 TRP A O 1
ATOM 2169 N N . ALA A 1 285 ? -15.036 -4.090 -4.028 1.00 62.31 285 ALA A N 1
ATOM 2170 C CA . ALA A 1 285 ? -16.434 -4.512 -3.892 1.00 62.31 285 ALA A CA 1
ATOM 2171 C C . ALA A 1 285 ? -16.574 -5.813 -3.077 1.00 62.31 285 ALA A C 1
ATOM 2173 O O . ALA A 1 285 ? -17.414 -5.906 -2.183 1.00 62.31 285 ALA A O 1
ATOM 2174 N N . GLY A 1 286 ? -15.706 -6.795 -3.332 1.00 63.62 286 GLY A N 1
ATOM 2175 C CA . GLY A 1 286 ? -15.629 -8.034 -2.564 1.00 63.62 286 GLY A CA 1
ATOM 2176 C C . GLY A 1 286 ? -15.203 -7.793 -1.117 1.00 63.62 286 GLY A C 1
ATOM 2177 O O . GLY A 1 286 ? -15.736 -8.435 -0.221 1.00 63.62 286 GLY A O 1
ATOM 2178 N N . ALA A 1 287 ? -14.310 -6.835 -0.860 1.00 69.75 287 ALA A N 1
ATOM 2179 C CA . ALA A 1 287 ? -13.914 -6.427 0.486 1.00 69.75 287 ALA A CA 1
ATOM 2180 C C . ALA A 1 287 ? -15.078 -5.807 1.267 1.00 69.75 287 ALA A C 1
ATOM 2182 O O . ALA A 1 287 ? -15.216 -6.050 2.463 1.00 69.75 287 ALA A O 1
ATOM 2183 N N . TRP A 1 288 ? -15.938 -5.039 0.595 1.00 64.25 288 TRP A N 1
ATOM 2184 C CA . TRP A 1 288 ? -17.160 -4.515 1.197 1.00 64.25 288 TRP A CA 1
ATOM 2185 C C . TRP A 1 288 ? -18.136 -5.645 1.553 1.00 64.25 288 TRP A C 1
ATOM 2187 O O . TRP A 1 288 ? -18.461 -5.826 2.724 1.00 64.25 288 TRP A O 1
ATOM 2197 N N . ALA A 1 289 ? -18.521 -6.470 0.575 1.00 61.75 289 ALA A N 1
ATOM 2198 C CA . ALA A 1 289 ? -19.451 -7.585 0.790 1.00 61.75 289 ALA A CA 1
ATOM 2199 C C . ALA A 1 289 ? -18.914 -8.618 1.801 1.00 61.75 289 ALA A C 1
ATOM 2201 O O . ALA A 1 289 ? -19.653 -9.158 2.622 1.00 61.75 289 ALA A O 1
ATOM 2202 N N . GLY A 1 290 ? -17.603 -8.866 1.781 1.00 63.53 290 GLY A N 1
ATOM 2203 C CA . GLY A 1 290 ? -16.909 -9.713 2.742 1.00 63.53 290 GLY A CA 1
ATOM 2204 C C . GLY A 1 290 ? -16.840 -9.096 4.139 1.00 63.53 290 GLY A 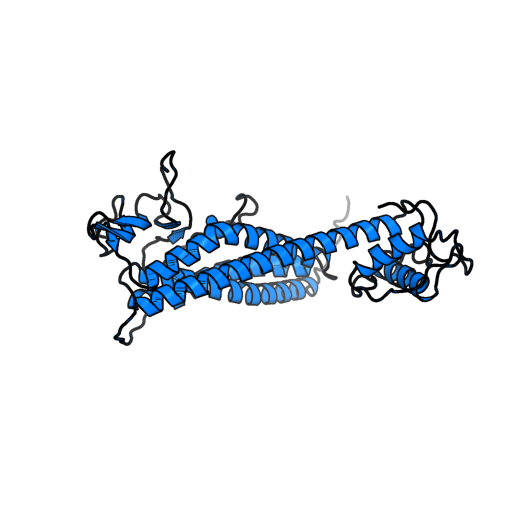C 1
ATOM 2205 O O . GLY A 1 290 ? -16.946 -9.829 5.116 1.00 63.53 290 GLY A O 1
ATOM 2206 N N . CYS A 1 291 ? -16.724 -7.770 4.264 1.00 64.62 291 CYS A N 1
ATOM 2207 C CA . CYS A 1 291 ? -16.840 -7.091 5.555 1.00 64.62 291 CYS A CA 1
ATOM 2208 C C . CYS A 1 291 ? -18.253 -7.241 6.142 1.00 64.62 291 CYS A C 1
ATOM 2210 O O . CYS A 1 291 ? -18.389 -7.536 7.328 1.00 64.62 291 CYS A O 1
ATOM 2212 N N . GLU A 1 292 ? -19.297 -7.098 5.321 1.00 58.94 292 GLU A N 1
ATOM 2213 C CA . GLU A 1 292 ? -20.689 -7.289 5.745 1.00 58.94 292 GLU A CA 1
ATOM 2214 C C . GLU A 1 292 ? -20.957 -8.749 6.152 1.00 58.94 292 GLU A C 1
ATOM 2216 O O . GLU A 1 292 ? -21.393 -9.004 7.274 1.00 58.94 292 GLU A O 1
ATOM 2221 N N . GLY A 1 293 ? -20.617 -9.721 5.297 1.00 55.97 293 GLY A N 1
ATOM 2222 C CA . GLY A 1 293 ? -20.822 -11.149 5.575 1.00 55.97 293 GLY A CA 1
ATOM 2223 C C . GLY A 1 293 ? -19.939 -11.696 6.705 1.00 55.97 293 GLY A C 1
ATOM 2224 O O . GLY A 1 293 ? -20.408 -12.435 7.566 1.00 55.97 293 GLY A O 1
ATOM 2225 N N . GLY A 1 294 ? -18.667 -11.299 6.767 1.00 55.16 294 GLY A N 1
ATOM 2226 C CA . GLY A 1 294 ? -17.770 -11.658 7.869 1.00 55.16 294 GLY A CA 1
ATOM 2227 C C . GLY A 1 294 ? -18.177 -10.991 9.184 1.00 55.16 294 GLY A C 1
ATOM 2228 O O . GLY A 1 294 ? -18.129 -11.623 10.240 1.00 55.16 294 GLY A O 1
ATOM 2229 N N . GLY A 1 295 ? -18.638 -9.738 9.121 1.00 52.22 295 GLY A N 1
ATOM 2230 C CA . GLY A 1 295 ? -19.233 -9.018 10.243 1.00 52.22 295 GLY A CA 1
ATOM 2231 C C . GLY A 1 295 ? -20.515 -9.680 10.756 1.00 52.22 295 GLY A C 1
ATOM 2232 O O . GLY A 1 295 ? -20.714 -9.722 11.968 1.00 52.22 295 GLY A O 1
ATOM 2233 N N . ALA A 1 296 ? -21.323 -10.276 9.871 1.00 49.53 296 ALA A N 1
ATOM 2234 C CA . ALA A 1 296 ? -22.445 -11.143 10.235 1.00 49.53 296 ALA A CA 1
ATOM 2235 C C . ALA A 1 296 ? -21.993 -12.376 11.027 1.00 49.53 296 ALA A C 1
ATOM 2237 O O . ALA A 1 296 ? -22.389 -12.552 12.181 1.00 49.53 296 ALA A O 1
ATOM 2238 N N . VAL A 1 297 ? -21.094 -13.171 10.445 1.00 42.75 297 VAL A N 1
ATOM 2239 C CA . VAL A 1 297 ? -20.646 -14.449 11.020 1.00 42.75 297 VAL A CA 1
ATOM 2240 C C . VAL A 1 297 ? -19.931 -14.269 12.367 1.00 42.75 297 VAL A C 1
ATOM 2242 O O . VAL A 1 297 ? -20.212 -14.999 13.314 1.00 42.75 297 VAL A O 1
ATOM 2245 N N . VAL A 1 298 ? -19.029 -13.290 12.500 1.00 41.91 298 VAL A N 1
ATOM 2246 C CA . VAL A 1 298 ? -18.254 -13.093 13.745 1.00 41.91 298 VAL A CA 1
ATOM 2247 C C . VAL A 1 298 ? -18.955 -12.138 14.722 1.00 41.91 298 VAL A C 1
ATOM 2249 O O . VAL A 1 298 ? -18.741 -12.233 15.931 1.00 41.91 298 VAL A O 1
ATOM 2252 N N . GLY A 1 299 ? -19.850 -11.263 14.248 1.00 41.62 299 GLY A N 1
ATOM 2253 C CA . GLY A 1 299 ? -20.702 -10.411 15.089 1.00 41.62 299 GLY A CA 1
ATOM 2254 C C . GLY A 1 299 ? -21.590 -11.205 16.037 1.00 41.62 299 GLY A C 1
ATOM 2255 O O . GLY A 1 299 ? -21.662 -10.867 17.220 1.00 41.62 299 GLY A O 1
ATOM 2256 N N . GLY A 1 300 ? -22.165 -12.315 15.562 1.00 36.78 300 GLY A N 1
ATOM 2257 C CA . GLY A 1 300 ? -22.850 -13.279 16.426 1.00 36.78 300 GLY A CA 1
ATOM 2258 C C . GLY A 1 300 ? -21.948 -13.757 17.571 1.00 36.78 300 GLY A C 1
ATOM 2259 O O . GLY A 1 300 ? -22.292 -13.579 18.739 1.00 36.78 300 GLY A O 1
ATOM 2260 N N . ILE A 1 301 ? -20.745 -14.246 17.238 1.00 37.50 301 ILE A N 1
ATOM 2261 C CA . ILE A 1 301 ? -19.758 -14.803 18.186 1.00 37.50 301 ILE A CA 1
ATOM 2262 C C . ILE A 1 301 ? -19.353 -13.792 19.269 1.00 37.50 301 ILE A C 1
ATOM 2264 O O . ILE A 1 301 ? -19.254 -14.140 20.445 1.00 37.50 301 ILE A O 1
ATOM 2268 N N . GLY A 1 302 ? -19.133 -12.527 18.904 1.00 32.97 302 GLY A N 1
ATOM 2269 C CA . GLY A 1 302 ? -18.690 -11.517 19.865 1.00 32.97 302 GLY A CA 1
ATOM 2270 C C . GLY A 1 302 ? -19.698 -11.268 20.996 1.00 32.97 302 GLY A C 1
ATOM 2271 O O . GLY A 1 302 ? -19.294 -11.041 22.137 1.00 32.97 302 GLY A O 1
ATOM 2272 N N . THR A 1 303 ? -21.002 -11.355 20.707 1.00 43.16 303 THR A N 1
ATOM 2273 C CA . THR A 1 303 ? -22.106 -11.082 21.654 1.00 43.16 303 THR A CA 1
ATOM 2274 C C . THR A 1 303 ? -22.048 -11.939 22.921 1.00 43.16 303 THR A C 1
ATOM 2276 O O . THR A 1 303 ? -22.448 -11.478 23.988 1.00 43.16 303 THR A O 1
ATOM 2279 N N . PHE A 1 304 ? -21.496 -13.151 22.824 1.00 31.86 304 PHE A N 1
ATOM 2280 C CA . PHE A 1 304 ? -21.363 -14.092 23.939 1.00 31.86 304 PHE A CA 1
ATOM 2281 C C . PHE A 1 304 ? -20.333 -13.663 25.001 1.00 31.86 304 PHE A C 1
ATOM 2283 O O . PHE A 1 304 ? -20.346 -14.198 26.106 1.00 31.86 304 PHE A O 1
ATOM 2290 N N . ILE A 1 305 ? -19.456 -12.699 24.695 1.00 42.56 305 ILE A N 1
ATOM 2291 C CA . ILE A 1 305 ? -18.388 -12.236 25.601 1.00 42.56 305 ILE A CA 1
ATOM 2292 C C . ILE A 1 305 ? -18.852 -11.054 26.471 1.00 42.56 305 ILE A C 1
ATOM 2294 O O . ILE A 1 305 ? -18.413 -10.905 27.609 1.00 42.56 305 ILE A O 1
ATOM 2298 N N . GLU A 1 306 ? -19.726 -10.193 25.942 1.00 49.53 306 GLU A N 1
ATOM 2299 C CA . GLU A 1 306 ? -20.228 -8.999 26.632 1.00 49.53 306 GLU A CA 1
ATOM 2300 C C . GLU A 1 306 ? -21.569 -8.573 25.996 1.00 49.53 306 GLU A C 1
ATOM 2302 O O . GLU A 1 306 ? -21.577 -8.225 24.812 1.00 49.53 306 GLU A O 1
ATOM 2307 N N . PRO A 1 307 ? -22.711 -8.571 26.713 1.00 46.22 307 PRO A N 1
ATOM 2308 C CA . PRO A 1 307 ? -24.005 -8.219 26.121 1.00 46.22 307 PRO A CA 1
ATOM 2309 C C . PRO A 1 307 ? -24.000 -6.826 25.473 1.00 46.22 307 PRO A C 1
ATOM 2311 O O . PRO A 1 307 ? -23.650 -5.834 26.112 1.00 46.22 307 PRO A O 1
ATOM 2314 N N . GLY A 1 308 ? -24.369 -6.751 24.191 1.00 52.94 308 GLY A N 1
ATOM 2315 C CA . GLY A 1 308 ? -24.410 -5.525 23.377 1.00 52.94 308 GLY A CA 1
ATOM 2316 C C . GLY A 1 308 ? -23.039 -4.992 22.930 1.00 52.94 308 GLY A C 1
ATOM 2317 O O . GLY A 1 308 ? -22.874 -4.621 21.769 1.00 52.94 308 GLY A O 1
ATOM 2318 N N . GLY A 1 309 ? -22.038 -4.986 23.814 1.00 55.09 309 GLY A N 1
ATOM 2319 C CA . GLY A 1 309 ? -20.677 -4.555 23.480 1.00 55.09 309 GLY A CA 1
ATOM 2320 C C . GLY A 1 309 ? -19.954 -5.570 22.597 1.00 55.09 309 GLY A C 1
ATOM 2321 O O . GLY A 1 309 ? -19.299 -5.213 21.619 1.00 55.09 309 GLY A O 1
ATOM 2322 N N . GLY A 1 310 ? -20.142 -6.850 22.907 1.00 54.84 310 GLY A N 1
ATOM 2323 C CA . GLY A 1 310 ? -19.556 -7.999 22.237 1.00 54.84 310 GLY A CA 1
ATOM 2324 C C . GLY A 1 310 ? -19.909 -8.094 20.756 1.00 54.84 310 GLY A C 1
ATOM 2325 O O . GLY A 1 310 ? -19.017 -8.318 19.941 1.00 54.84 310 GLY A O 1
ATOM 2326 N N . THR A 1 311 ? -21.167 -7.842 20.378 1.00 62.44 311 THR A N 1
ATOM 2327 C CA . THR A 1 311 ? -21.619 -7.870 18.971 1.00 62.44 311 THR A CA 1
ATOM 2328 C C . THR A 1 311 ? -20.818 -6.899 18.107 1.00 62.44 311 THR A C 1
ATOM 2330 O O . THR A 1 311 ? -20.452 -7.208 16.975 1.00 62.44 311 THR A O 1
ATOM 2333 N N . ALA A 1 312 ? -20.473 -5.738 18.670 1.00 59.38 312 ALA A N 1
ATOM 2334 C CA . ALA A 1 312 ? -19.634 -4.750 18.012 1.00 59.38 312 ALA A CA 1
ATOM 2335 C C . ALA A 1 312 ? -18.170 -5.209 17.898 1.00 59.38 312 ALA A C 1
ATOM 2337 O O . ALA A 1 312 ? -17.548 -4.952 16.870 1.00 59.38 312 ALA A O 1
ATOM 2338 N N . VAL A 1 313 ? -17.626 -5.927 18.895 1.00 59.72 313 VAL A N 1
ATOM 2339 C CA . VAL A 1 313 ? -16.273 -6.520 18.811 1.00 59.72 313 VAL A CA 1
ATOM 2340 C C . VAL A 1 313 ? -16.224 -7.560 17.696 1.00 59.72 313 VAL A C 1
ATOM 2342 O O . VAL A 1 313 ? -15.346 -7.516 16.836 1.00 59.72 313 VAL A O 1
ATOM 2345 N N . GLY A 1 314 ? -17.196 -8.472 17.698 1.00 57.34 314 GLY A N 1
ATOM 2346 C CA . GLY A 1 314 ? -17.303 -9.544 16.721 1.00 57.34 314 GLY A CA 1
ATOM 2347 C C . GLY A 1 314 ? -17.497 -9.012 15.304 1.00 57.34 314 GLY A C 1
ATOM 2348 O O . GLY A 1 314 ? -16.771 -9.410 14.398 1.00 57.34 314 GLY A O 1
ATOM 2349 N N . GLY A 1 315 ? -18.407 -8.049 15.123 1.00 63.09 315 GLY A N 1
ATOM 2350 C CA . GLY A 1 315 ? -18.684 -7.447 13.820 1.00 63.09 315 GLY A CA 1
ATOM 2351 C C . GLY A 1 315 ? -17.473 -6.697 13.266 1.00 63.09 315 GLY A C 1
ATOM 2352 O O . GLY A 1 315 ? -17.198 -6.757 12.072 1.00 63.09 315 GLY A O 1
ATOM 2353 N N . PHE A 1 316 ? -16.687 -6.061 14.139 1.00 62.78 316 PHE A N 1
ATOM 2354 C CA . PHE A 1 316 ? -15.443 -5.388 13.770 1.00 62.78 316 PHE A CA 1
ATOM 2355 C C . PHE A 1 316 ? -14.358 -6.365 13.298 1.00 62.78 316 PHE A C 1
ATOM 2357 O O . PHE A 1 316 ? -13.801 -6.193 12.215 1.00 62.78 316 PHE A O 1
ATOM 2364 N N . VAL A 1 317 ? -14.076 -7.411 14.083 1.00 58.34 317 VAL A N 1
ATOM 2365 C CA . VAL A 1 317 ? -13.067 -8.432 13.743 1.00 58.34 317 VAL A CA 1
ATOM 2366 C C . VAL A 1 317 ? -13.484 -9.213 12.494 1.00 58.34 317 VAL A C 1
ATOM 2368 O O . VAL A 1 317 ? -12.677 -9.402 11.582 1.00 58.34 317 VAL A O 1
ATOM 2371 N N . GLY A 1 318 ? -14.762 -9.592 12.417 1.00 60.03 318 GLY A N 1
ATOM 2372 C CA . GLY A 1 318 ? -15.369 -10.231 11.255 1.00 60.03 318 GLY A CA 1
ATOM 2373 C C . GLY A 1 318 ? -15.297 -9.379 9.999 1.00 60.03 318 GLY A C 1
ATOM 2374 O O . GLY A 1 318 ? -14.943 -9.894 8.943 1.00 60.03 318 GLY A O 1
ATOM 2375 N N . CYS A 1 319 ? -15.549 -8.073 10.111 1.00 64.38 319 CYS A N 1
ATOM 2376 C CA . CYS A 1 319 ? -15.425 -7.161 8.982 1.00 64.38 319 CYS A CA 1
ATOM 2377 C C . CYS A 1 319 ? -13.984 -7.056 8.464 1.00 64.38 319 CYS A C 1
ATOM 2379 O O . CYS A 1 319 ? -13.770 -7.042 7.255 1.00 64.38 319 CYS A O 1
ATOM 2381 N N . ILE A 1 320 ? -12.982 -7.025 9.349 1.00 64.50 320 ILE A N 1
ATOM 2382 C CA . ILE A 1 320 ? -11.570 -6.969 8.937 1.00 64.50 320 ILE A CA 1
ATOM 2383 C C . ILE A 1 320 ? -11.169 -8.266 8.219 1.00 64.50 320 ILE A C 1
ATOM 2385 O O . ILE A 1 320 ? -10.660 -8.218 7.098 1.00 64.50 320 ILE A O 1
ATOM 2389 N N . GLY A 1 321 ? -11.420 -9.427 8.834 1.00 58.38 321 GLY A N 1
ATOM 2390 C CA . GLY A 1 321 ? -11.058 -10.725 8.253 1.00 58.38 321 GLY A CA 1
ATOM 2391 C C . GLY A 1 321 ? -11.834 -11.030 6.970 1.00 58.38 321 GLY A C 1
ATOM 2392 O O . GLY A 1 321 ? -11.248 -11.395 5.948 1.00 58.38 321 GLY A O 1
ATOM 2393 N N . GLY A 1 322 ? -13.147 -10.805 7.002 1.00 63.50 322 GLY A N 1
ATOM 2394 C CA . GLY A 1 322 ? -14.032 -10.948 5.855 1.00 63.50 322 GLY A CA 1
ATOM 2395 C C . GLY A 1 322 ? -13.727 -9.948 4.742 1.00 63.50 322 GLY A C 1
ATOM 2396 O O . GLY A 1 322 ? -13.781 -10.319 3.575 1.00 63.50 322 GLY A O 1
ATOM 2397 N N . GLY A 1 323 ? -13.308 -8.722 5.063 1.00 68.25 323 GLY A N 1
ATOM 2398 C CA . GLY A 1 323 ? -12.883 -7.733 4.073 1.00 68.25 323 GLY A CA 1
ATOM 2399 C C . GLY A 1 323 ? -11.592 -8.122 3.349 1.00 68.25 323 GLY A C 1
ATOM 2400 O O . GLY A 1 323 ? -11.504 -7.985 2.130 1.00 68.25 323 GLY A O 1
ATOM 2401 N N . ILE A 1 324 ? -10.614 -8.694 4.057 1.00 68.62 324 ILE A N 1
ATOM 2402 C CA . ILE A 1 324 ? -9.392 -9.232 3.434 1.00 68.62 324 ILE A CA 1
ATOM 2403 C C . ILE A 1 324 ? -9.730 -10.437 2.541 1.00 68.62 324 ILE A C 1
ATOM 2405 O O . ILE A 1 324 ? -9.340 -10.471 1.373 1.00 68.62 324 ILE A O 1
ATOM 2409 N N . GLY A 1 325 ? -10.490 -11.412 3.057 1.00 59.53 325 GLY A N 1
ATOM 2410 C CA . GLY A 1 325 ? -10.907 -12.588 2.283 1.00 59.53 325 GLY A CA 1
ATOM 2411 C C . GLY A 1 325 ? -11.754 -12.218 1.061 1.00 59.53 325 GLY A C 1
ATOM 2412 O O . GLY A 1 325 ? -11.523 -12.717 -0.041 1.00 59.53 325 GLY A O 1
ATOM 2413 N N . GLY A 1 326 ? -12.672 -11.271 1.240 1.00 64.31 326 GLY A N 1
ATOM 2414 C CA . GLY A 1 326 ? -13.521 -10.703 0.204 1.00 64.31 326 GLY A CA 1
ATOM 2415 C C . GLY A 1 326 ? -12.735 -9.966 -0.879 1.00 64.31 326 GLY A C 1
ATOM 2416 O O . GLY A 1 326 ? -13.029 -10.155 -2.058 1.00 64.31 326 GLY A O 1
ATOM 2417 N N . TYR A 1 327 ? -11.684 -9.216 -0.527 1.00 69.75 327 TYR A N 1
ATOM 2418 C CA . TYR A 1 327 ? -10.787 -8.604 -1.515 1.00 69.75 327 TYR A CA 1
ATOM 2419 C C . TYR A 1 327 ? -10.085 -9.662 -2.376 1.00 69.75 327 TYR A C 1
ATOM 2421 O O . TYR A 1 327 ? -10.055 -9.572 -3.607 1.00 69.75 327 TYR A O 1
ATOM 2429 N N . LEU A 1 328 ? -9.535 -10.699 -1.740 1.00 67.06 328 LEU A N 1
ATOM 2430 C CA . LEU A 1 328 ? -8.821 -11.782 -2.422 1.00 67.06 328 LEU A CA 1
ATOM 2431 C C . LEU A 1 328 ? -9.745 -12.636 -3.305 1.00 67.06 328 LEU A C 1
ATOM 2433 O O . LEU A 1 328 ? -9.320 -13.112 -4.358 1.00 67.06 328 LEU A O 1
ATOM 2437 N N . PHE A 1 329 ? -11.002 -12.825 -2.902 1.00 63.16 329 PHE A N 1
ATOM 2438 C CA . PHE A 1 329 ? -12.005 -13.527 -3.700 1.00 63.16 329 PHE A CA 1
ATOM 2439 C C . PHE A 1 329 ? -12.528 -12.659 -4.853 1.00 63.16 329 PHE A C 1
ATOM 2441 O O . PHE A 1 329 ? -12.461 -13.068 -6.013 1.00 63.16 329 PHE A O 1
ATOM 2448 N N . GLY A 1 330 ? -12.969 -11.434 -4.559 1.00 58.94 330 GLY A N 1
ATOM 2449 C CA . GLY A 1 330 ? -13.490 -10.491 -5.547 1.00 58.94 330 GLY A CA 1
ATOM 2450 C C . GLY A 1 330 ? -12.475 -10.182 -6.647 1.00 58.94 330 GLY A C 1
ATOM 2451 O O . GLY A 1 330 ? -12.804 -10.252 -7.829 1.00 58.94 330 GLY A O 1
ATOM 2452 N N . SER A 1 331 ? -11.205 -9.972 -6.295 1.00 65.50 331 SER A N 1
ATOM 2453 C CA . SER A 1 331 ? -10.148 -9.742 -7.290 1.00 65.50 331 SER A CA 1
ATOM 2454 C C . SER A 1 331 ? -9.873 -10.942 -8.206 1.00 65.50 331 SER A C 1
ATOM 2456 O O . SER A 1 331 ? -9.470 -10.742 -9.353 1.00 65.50 331 SER A O 1
ATOM 2458 N N . LYS A 1 332 ? -10.150 -12.184 -7.780 1.00 65.75 332 LYS A N 1
ATOM 2459 C CA . LYS A 1 332 ? -10.153 -13.350 -8.685 1.00 65.75 332 LYS A CA 1
ATOM 2460 C C . LYS A 1 332 ? -11.362 -13.325 -9.621 1.00 65.75 332 LYS A C 1
ATOM 2462 O O . LYS A 1 332 ? -11.180 -13.472 -10.828 1.00 65.75 332 LYS A O 1
ATOM 2467 N N . VAL A 1 333 ? -12.562 -13.079 -9.088 1.00 55.66 333 VAL A N 1
ATOM 2468 C CA . VAL A 1 333 ? -13.812 -12.997 -9.871 1.00 55.66 333 VAL A CA 1
ATOM 2469 C C . VAL A 1 333 ? -13.726 -11.912 -10.948 1.00 55.66 333 VAL A C 1
ATOM 2471 O O . VAL A 1 333 ? -14.011 -12.194 -12.107 1.00 55.66 333 VAL A O 1
ATOM 2474 N N . GLY A 1 334 ? -13.240 -10.712 -10.618 1.00 51.94 334 GLY A N 1
ATOM 2475 C CA . GLY A 1 334 ? -13.050 -9.631 -11.595 1.00 51.94 334 GLY A CA 1
ATOM 2476 C C . GLY A 1 334 ? -12.065 -9.976 -12.719 1.00 51.94 334 GLY A C 1
ATOM 2477 O O . GLY A 1 334 ? -12.200 -9.471 -13.829 1.00 51.94 334 GLY A O 1
ATOM 2478 N N . GLY A 1 335 ? -11.103 -10.870 -12.462 1.00 56.09 335 GLY A N 1
ATOM 2479 C CA . GLY A 1 335 ? -10.236 -11.424 -13.504 1.00 56.09 335 GLY A CA 1
ATOM 2480 C C . GLY A 1 335 ? -11.011 -12.305 -14.483 1.00 56.09 335 GLY A C 1
ATOM 2481 O O . GLY A 1 335 ? -10.919 -12.087 -15.684 1.00 56.09 335 GLY A O 1
ATOM 2482 N N . VAL A 1 336 ? -11.815 -13.239 -13.963 1.00 59.22 336 VAL A N 1
ATOM 2483 C CA . VAL A 1 336 ? -12.643 -14.158 -14.767 1.00 59.22 336 VAL A CA 1
ATOM 2484 C C . VAL A 1 336 ? -13.695 -13.405 -15.585 1.00 59.22 336 VAL A C 1
ATOM 2486 O O . VAL A 1 336 ? -13.868 -13.695 -16.763 1.00 59.22 336 VAL A O 1
ATOM 2489 N N . VAL A 1 337 ? -14.365 -12.410 -14.990 1.00 48.62 337 VAL A N 1
ATOM 2490 C CA . VAL A 1 337 ? -15.359 -11.571 -15.686 1.00 48.62 337 VAL A CA 1
ATOM 2491 C C . VAL A 1 337 ? -14.719 -10.778 -16.826 1.00 48.62 337 VAL A C 1
ATOM 2493 O O . VAL A 1 337 ? -15.309 -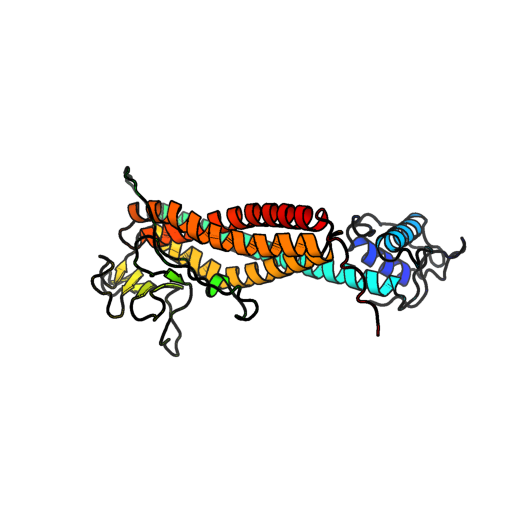10.679 -17.898 1.00 48.62 337 VAL A O 1
ATOM 2496 N N . TYR A 1 338 ? -13.513 -10.234 -16.620 1.00 66.75 338 TYR A N 1
ATOM 2497 C CA . TYR A 1 338 ? -12.788 -9.544 -17.687 1.00 66.75 338 TYR A CA 1
ATOM 2498 C C . TYR A 1 338 ? -12.365 -10.504 -18.804 1.00 66.75 338 TYR A C 1
ATOM 2500 O O . TYR A 1 338 ? -12.578 -10.184 -19.966 1.00 66.75 338 TYR A O 1
ATOM 2508 N N . ASP A 1 339 ? -11.786 -11.663 -18.470 1.00 68.56 339 ASP A N 1
ATOM 2509 C CA . ASP A 1 339 ? -11.315 -12.619 -19.483 1.00 68.56 339 ASP A CA 1
ATOM 2510 C C . ASP A 1 339 ? -12.488 -13.131 -20.342 1.00 68.56 339 ASP A C 1
ATOM 2512 O O . ASP A 1 339 ? -12.406 -13.107 -21.564 1.00 68.56 339 ASP A O 1
ATOM 2516 N N . TRP A 1 340 ? -13.631 -13.457 -19.722 1.00 65.50 340 TRP A N 1
ATOM 2517 C CA . TRP A 1 340 ? -14.862 -13.809 -20.442 1.00 65.50 340 TRP A CA 1
ATOM 2518 C C . TRP A 1 340 ? -15.349 -12.692 -21.381 1.00 65.50 340 TRP A C 1
ATOM 2520 O O . TRP A 1 340 ? -15.748 -12.976 -22.507 1.00 65.50 340 TRP A O 1
ATOM 2530 N N . ALA A 1 341 ? -15.294 -11.431 -20.938 1.00 58.56 341 ALA A N 1
ATOM 2531 C CA . ALA A 1 341 ? -15.712 -10.283 -21.743 1.00 58.56 341 ALA A CA 1
ATOM 2532 C C . ALA A 1 341 ? -14.734 -9.959 -22.893 1.00 58.56 341 ALA A C 1
ATOM 2534 O O . ALA A 1 341 ? -15.155 -9.422 -23.917 1.00 58.56 341 ALA A O 1
ATOM 2535 N N . GLU A 1 342 ? -13.445 -10.275 -22.730 1.00 74.88 342 GLU A N 1
ATOM 2536 C CA . GLU A 1 342 ? -12.409 -10.130 -23.762 1.00 74.88 342 GLU A CA 1
ATOM 2537 C C . GLU A 1 342 ? -12.518 -11.231 -24.835 1.00 74.88 342 GLU A C 1
ATOM 2539 O O . GLU A 1 342 ? -12.313 -10.950 -26.014 1.00 74.88 342 GLU A O 1
ATOM 2544 N N . ASP A 1 343 ? -12.919 -12.449 -24.447 1.00 70.25 343 ASP A N 1
ATOM 2545 C CA . ASP A 1 343 ? -13.126 -13.587 -25.357 1.00 70.25 343 ASP A CA 1
ATOM 2546 C C . ASP A 1 343 ? -14.472 -13.529 -26.123 1.00 70.25 343 ASP A C 1
ATOM 2548 O O . ASP A 1 343 ? -14.626 -14.163 -27.174 1.00 70.25 343 ASP A O 1
ATOM 2552 N N . THR A 1 344 ? -15.465 -12.765 -25.649 1.00 55.38 344 THR A N 1
ATOM 2553 C CA . THR A 1 344 ? -16.736 -12.558 -26.369 1.00 55.38 344 THR A CA 1
ATOM 2554 C C . THR A 1 344 ? -16.610 -11.520 -27.487 1.00 55.38 344 THR A C 1
ATOM 2556 O O . THR A 1 344 ? -16.827 -10.325 -27.287 1.00 55.38 344 THR A O 1
ATOM 2559 N N . PHE A 1 345 ? -16.315 -11.990 -28.702 1.00 49.12 345 PHE A N 1
ATOM 2560 C CA . PHE A 1 345 ? -16.305 -11.162 -29.912 1.00 49.12 345 PHE A CA 1
ATOM 2561 C C . PHE A 1 345 ? -17.665 -10.493 -30.170 1.00 49.12 345 PHE A C 1
ATOM 2563 O O . PHE A 1 345 ? -18.648 -11.154 -30.510 1.00 49.12 345 PHE A O 1
ATOM 2570 N N . PHE A 1 346 ? -17.699 -9.162 -30.109 1.00 48.81 346 PHE A N 1
ATOM 2571 C CA . PHE A 1 346 ? -18.795 -8.383 -30.677 1.00 48.81 346 PHE A CA 1
ATOM 2572 C C . PHE A 1 346 ? -18.661 -8.366 -32.200 1.00 48.81 346 PHE A C 1
ATOM 2574 O O . PHE A 1 346 ? -17.721 -7.775 -32.735 1.00 48.81 346 PHE A O 1
ATOM 2581 N N . THR A 1 347 ? -19.613 -8.981 -32.904 1.00 57.78 347 THR A N 1
ATOM 2582 C CA . THR A 1 347 ? -19.749 -8.809 -34.353 1.00 57.78 347 THR A CA 1
ATOM 2583 C C . THR A 1 347 ? -19.902 -7.313 -34.642 1.00 57.78 347 THR A C 1
ATOM 2585 O O . THR A 1 347 ? -20.854 -6.713 -34.130 1.00 57.78 347 THR A O 1
ATOM 2588 N N . PRO A 1 348 ? -19.002 -6.675 -35.415 1.00 62.00 348 PRO A N 1
ATOM 2589 C CA . PRO A 1 348 ? -19.175 -5.274 -35.762 1.00 62.00 348 PRO A CA 1
ATOM 2590 C C . PRO A 1 348 ? -20.490 -5.126 -36.527 1.00 62.00 348 PRO A C 1
ATOM 2592 O O . PRO A 1 348 ? -20.768 -5.899 -37.448 1.00 62.00 348 PRO A O 1
ATOM 2595 N N . LEU A 1 349 ? -21.308 -4.150 -36.127 1.00 65.94 349 LEU A N 1
ATOM 2596 C CA . LEU A 1 349 ? -22.518 -3.814 -36.871 1.00 65.94 349 LEU A CA 1
ATOM 2597 C C . LEU A 1 349 ? -22.123 -3.496 -38.322 1.00 65.94 349 LEU A C 1
ATOM 2599 O O . LEU A 1 349 ? -21.099 -2.830 -38.523 1.00 65.94 349 LEU A O 1
ATOM 2603 N N . PRO A 1 350 ? -22.893 -3.958 -39.328 1.00 76.88 350 PRO A N 1
ATOM 2604 C CA . PRO A 1 350 ? -22.640 -3.574 -40.709 1.00 76.88 350 PRO A CA 1
ATOM 2605 C C . PRO A 1 350 ? -22.608 -2.048 -40.790 1.00 76.88 350 PRO A C 1
ATOM 2607 O O . PRO A 1 350 ? -23.430 -1.374 -40.161 1.00 76.88 350 PRO A O 1
ATOM 2610 N N . ALA A 1 351 ? -21.622 -1.511 -41.511 1.00 72.88 351 ALA A N 1
ATOM 2611 C CA . ALA A 1 351 ? -21.495 -0.073 -41.682 1.00 72.88 351 ALA A CA 1
ATOM 2612 C C . ALA A 1 351 ? -22.817 0.468 -42.235 1.00 72.88 351 ALA A C 1
ATOM 2614 O O . ALA A 1 351 ? -23.322 -0.058 -43.223 1.00 72.88 351 ALA A O 1
ATOM 2615 N N . ALA A 1 352 ? -23.387 1.478 -41.576 1.00 71.88 352 ALA A N 1
ATOM 2616 C CA . ALA A 1 352 ? -24.583 2.125 -42.088 1.00 71.88 352 ALA A CA 1
ATOM 2617 C C . ALA A 1 352 ? -24.248 2.718 -43.460 1.00 71.88 352 ALA A C 1
ATOM 2619 O O . ALA A 1 352 ? -23.330 3.541 -43.555 1.00 71.88 352 ALA A O 1
ATOM 2620 N N . ASP A 1 353 ? -24.965 2.272 -44.493 1.00 70.81 353 ASP A N 1
ATOM 2621 C CA . ASP A 1 353 ? -24.817 2.776 -45.854 1.00 70.81 353 ASP A CA 1
ATOM 2622 C C . ASP A 1 353 ? -24.943 4.304 -45.819 1.00 70.81 353 ASP A C 1
ATOM 2624 O O . ASP A 1 353 ? -25.963 4.842 -45.377 1.00 70.81 353 ASP A O 1
ATOM 2628 N N . GLN A 1 354 ? -23.874 5.010 -46.198 1.00 60.78 354 GLN A N 1
ATOM 2629 C CA . GLN A 1 354 ? -23.894 6.470 -46.176 1.00 60.78 354 GLN A CA 1
ATOM 2630 C C . GLN A 1 354 ? -24.748 6.980 -47.348 1.00 60.78 354 GLN A C 1
ATOM 2632 O O . GLN A 1 354 ? -24.519 6.526 -48.473 1.00 60.78 354 GLN A O 1
ATOM 2637 N N . PRO A 1 355 ? -25.729 7.868 -47.092 1.00 66.50 355 PRO A N 1
ATOM 2638 C CA . PRO A 1 355 ? -26.622 8.405 -48.118 1.00 66.50 355 PRO A CA 1
ATOM 2639 C C . PRO A 1 355 ? -25.940 9.433 -49.035 1.00 66.50 355 PRO A C 1
ATOM 2641 O O . PRO A 1 355 ? -25.029 10.147 -48.556 1.00 66.50 355 PRO A O 1
#